Protein AF-0000000081411282 (afdb_homodimer)

Radius of gyration: 17.26 Å; Cα contacts (8 Å, |Δi|>4): 394; chains: 2; bounding box: 42×47×40 Å

Nearest PDB structures (foldseek):
  1x7v-assembly3_C  TM=9.556E-01  e=5.020E-12  Pseudomonas aeruginosa
  4zos-assembly1_C  TM=9.359E-01  e=2.521E-08  Yersinia enterocolitica subsp. enterocolitica 8081
  4dpo-assembly1_B  TM=9.043E-01  e=5.762E-08  Methanosarcina mazei Go1
  3mcs-assembly1_A  TM=9.249E-01  e=2.788E-06  Fusobacterium nucleatum subsp. nucleatum ATCC 25586
  1q8b-assembly1_A  TM=7.637E-01  e=8.759E-06  Bacillus subtilis

Foldseek 3Di:
DFAKWKKKKKWFWDVPQLVVVVVLLVVLQVVLCVFPFWPAWDKDADPVHSRIIMTITIGRGPVSVVVSCVDPSNVVCVVCVVPITDDMDMDIDDDDD/DFAKWKKKKKWFWDVPQLVVVVVLLVVLAVVLCVFPFWPAWDKDADPVHSRIIMTITIGRGPVSVVCSCVDPSNVVCVVCVVPITDDMDMDIDDDDD

Secondary structure (DSSP, 8-state):
----EEEEEEEEEPTT-HHHHHHHHHTTHHHHHTSTTEEEEEEEEESS-TTEEEEEEEES-HHHHHHHHHSHHHHHHHHHHTTTEEEEEEEEEEE--/----EEEEEEEEEPTT-HHHHHHHHHTTHHHHHTSTTEEEEEEEEESS-TTEEEEEEEES-HHHHHHHHHSHHHHHHHHHGGGTEEEEEEEEEEE--

InterPro domains:
  IPR007138 Antibiotic biosynthesis monooxygenase domain [PF03992] (5-79)
  IPR007138 Antibiotic biosynthesis monooxygenase domain [PS51725] (5-93)
  IPR011008 Dimeric alpha-beta barrel [SSF54909] (1-94)
  IPR050744 AI-2 Signaling Cycle Isomerase LsrG [PTHR33336] (3-87)

Organism: NCBI:txid198620

Structure (mmCIF, N/CA/C/O backbone):
data_AF-0000000081411282-model_v1
#
loop_
_entity.id
_entity.type
_entity.pdbx_description
1 polymer 'Antibiotic biosynthesis monooxygenase'
#
loop_
_atom_site.group_PDB
_atom_site.id
_atom_site.type_symbol
_atom_site.label_atom_id
_atom_site.label_alt_id
_atom_site.label_comp_id
_atom_site.label_asym_id
_atom_site.label_entity_id
_atom_site.label_seq_id
_atom_site.pdbx_PDB_ins_code
_atom_site.Cartn_x
_atom_site.Cartn_y
_atom_site.Cartn_z
_atom_site.occupancy
_atom_site.B_iso_or_equiv
_atom_site.auth_seq_id
_atom_site.auth_comp_id
_atom_site.auth_asym_id
_atom_site.auth_atom_id
_atom_site.pdbx_PDB_model_num
ATOM 1 N N . MET A 1 1 ? 8.562 16.156 -17.219 1 50.06 1 MET A N 1
ATOM 2 C CA . MET A 1 1 ? 7.297 16.25 -16.5 1 50.06 1 MET A CA 1
ATOM 3 C C . MET A 1 1 ? 7.133 15.086 -15.539 1 50.06 1 MET A C 1
ATOM 5 O O . MET A 1 1 ? 7.406 13.938 -15.898 1 50.06 1 MET A O 1
ATOM 9 N N . SER A 1 2 ? 7.188 15.359 -14.242 1 69.56 2 SER A N 1
ATOM 10 C CA . SER A 1 2 ? 7.258 14.25 -13.297 1 69.56 2 SER A CA 1
ATOM 11 C C . SER A 1 2 ? 6.023 13.359 -13.391 1 69.56 2 SER A C 1
ATOM 13 O O . SER A 1 2 ? 4.949 13.82 -13.781 1 69.56 2 SER A O 1
ATOM 15 N N . GLN A 1 3 ? 6.156 12.109 -13.805 1 87.38 3 GLN A N 1
ATOM 16 C CA . GLN A 1 3 ? 5.109 11.141 -14.102 1 87.38 3 GLN A CA 1
ATOM 17 C C . GLN A 1 3 ? 4.305 10.805 -12.844 1 87.38 3 GLN A C 1
ATOM 19 O O . GLN A 1 3 ? 4.824 10.867 -11.734 1 87.38 3 GLN A O 1
ATOM 24 N N . ALA A 1 4 ? 2.982 10.578 -13.117 1 96 4 ALA A N 1
ATOM 25 C CA . ALA A 1 4 ? 2.09 10.148 -12.047 1 96 4 ALA A CA 1
ATOM 26 C C . ALA A 1 4 ? 2.625 8.898 -11.352 1 96 4 ALA A C 1
ATOM 28 O O . ALA A 1 4 ? 3.34 8.102 -11.961 1 96 4 ALA A O 1
ATOM 29 N N . PHE A 1 5 ? 2.412 8.875 -10.125 1 97.38 5 PHE A N 1
ATOM 30 C CA . PHE A 1 5 ? 2.885 7.703 -9.398 1 97.38 5 PHE A CA 1
ATOM 31 C C . PHE A 1 5 ? 1.999 7.418 -8.188 1 97.38 5 PHE A C 1
ATOM 33 O O . PHE A 1 5 ? 1.189 8.258 -7.793 1 97.38 5 PHE A O 1
ATOM 40 N N . THR A 1 6 ? 2.145 6.25 -7.719 1 98.5 6 THR A N 1
ATOM 41 C CA . THR A 1 6 ? 1.503 5.801 -6.488 1 98.5 6 THR A CA 1
ATOM 42 C C . THR A 1 6 ? 2.465 5.902 -5.309 1 98.5 6 THR A C 1
ATOM 44 O O . THR A 1 6 ? 3.668 5.68 -5.461 1 98.5 6 THR A O 1
ATOM 47 N N . ALA A 1 7 ? 1.922 6.262 -4.199 1 98.75 7 ALA A N 1
ATOM 48 C CA . ALA A 1 7 ? 2.678 6.223 -2.949 1 98.75 7 ALA A CA 1
ATOM 49 C C . ALA A 1 7 ? 1.896 5.5 -1.857 1 98.75 7 ALA A C 1
ATOM 51 O O . ALA A 1 7 ? 0.662 5.508 -1.857 1 98.75 7 ALA A O 1
ATOM 52 N N . ILE A 1 8 ? 2.594 4.84 -0.994 1 98.88 8 ILE A N 1
ATOM 53 C CA . ILE A 1 8 ? 2.018 4.234 0.201 1 98.88 8 ILE A CA 1
ATOM 54 C C . ILE A 1 8 ? 2.682 4.82 1.446 1 98.88 8 ILE A C 1
ATOM 56 O O . ILE A 1 8 ? 3.887 4.656 1.649 1 98.88 8 ILE A O 1
ATOM 60 N N . ALA A 1 9 ? 1.904 5.465 2.27 1 98.81 9 ALA A N 1
ATOM 61 C CA . ALA A 1 9 ? 2.371 5.895 3.586 1 98.81 9 ALA A CA 1
ATOM 62 C C . ALA A 1 9 ? 1.962 4.895 4.664 1 98.81 9 ALA A C 1
ATOM 64 O O . ALA A 1 9 ? 0.795 4.504 4.746 1 98.81 9 ALA A O 1
ATOM 65 N N . THR A 1 10 ? 2.922 4.426 5.391 1 98.88 10 THR A N 1
ATOM 66 C CA . THR A 1 10 ? 2.697 3.578 6.559 1 98.88 10 THR A CA 1
ATOM 67 C C . THR A 1 10 ? 2.863 4.375 7.848 1 98.88 10 THR A C 1
ATOM 69 O O . THR A 1 10 ? 3.889 5.027 8.055 1 98.88 10 THR A O 1
ATOM 72 N N . LEU A 1 11 ? 1.829 4.355 8.633 1 98.81 11 LEU A N 1
ATOM 73 C CA . LEU A 1 11 ? 1.833 5.07 9.906 1 98.81 11 LEU A CA 1
ATOM 74 C C . LEU A 1 11 ? 1.52 4.129 11.062 1 98.81 11 LEU A C 1
ATOM 76 O O . LEU A 1 11 ? 0.491 3.447 11.047 1 98.81 11 LEU A O 1
ATOM 80 N N . ILE A 1 12 ? 2.404 4.066 12.031 1 98.88 12 ILE A N 1
ATOM 81 C CA . ILE A 1 12 ? 2.221 3.211 13.195 1 98.88 12 ILE A CA 1
ATOM 82 C C . ILE A 1 12 ? 1.98 4.07 14.43 1 98.88 12 ILE A C 1
ATOM 84 O O . ILE A 1 12 ? 2.812 4.91 14.781 1 98.88 12 ILE A O 1
ATOM 88 N N . ALA A 1 13 ? 0.872 3.877 15.047 1 98.81 13 ALA A N 1
ATOM 89 C CA . ALA A 1 13 ? 0.518 4.609 16.25 1 98.81 13 ALA A CA 1
ATOM 90 C C . ALA A 1 13 ? 1.371 4.16 17.438 1 98.81 13 ALA A C 1
ATOM 92 O O . ALA A 1 13 ? 1.769 2.994 17.516 1 98.81 13 ALA A O 1
ATOM 93 N N . ARG A 1 14 ? 1.638 5.055 18.344 1 98.31 14 ARG A N 1
ATOM 94 C CA . ARG A 1 14 ? 2.137 4.672 19.672 1 98.31 14 ARG A CA 1
ATOM 95 C C . ARG A 1 14 ? 1.113 3.822 20.406 1 98.31 14 ARG A C 1
ATOM 97 O O . ARG A 1 14 ? -0.094 3.982 20.219 1 98.31 14 ARG A O 1
ATOM 104 N N . PRO A 1 15 ? 1.646 2.912 21.266 1 97.31 15 PRO A N 1
ATOM 105 C CA . PRO A 1 15 ? 0.688 2.135 22.047 1 97.31 15 PRO A CA 1
ATOM 106 C C . PRO A 1 15 ? -0.33 3.01 22.766 1 97.31 15 PRO A C 1
ATOM 108 O O . PRO A 1 15 ? 0.044 3.996 23.422 1 97.31 15 PRO A O 1
ATOM 111 N N . GLY A 1 16 ? -1.591 2.709 22.547 1 97.31 16 GLY A N 1
ATOM 112 C CA . GLY A 1 16 ? -2.658 3.434 23.219 1 97.31 16 GLY A CA 1
ATOM 113 C C . GLY A 1 16 ? -3.115 4.664 22.453 1 97.31 16 GLY A C 1
ATOM 114 O O . GLY A 1 16 ? -4.07 5.332 22.859 1 97.31 16 GLY A O 1
ATOM 115 N N . GLN A 1 17 ? -2.49 4.934 21.328 1 98 17 GLN A N 1
ATOM 116 C CA . GLN A 1 17 ? -2.787 6.176 20.625 1 98 17 GLN A CA 1
ATOM 117 C C . GLN A 1 17 ? -3.451 5.902 19.281 1 98 17 GLN A C 1
ATOM 119 O O . GLN A 1 17 ? -3.482 6.777 18.406 1 98 17 GLN A O 1
ATOM 124 N N . GLN A 1 18 ? -3.957 4.75 19.109 1 97.69 18 GLN A N 1
ATOM 125 C CA . GLN A 1 18 ? -4.551 4.332 17.844 1 97.69 18 GLN A CA 1
ATOM 126 C C . GLN A 1 18 ? -5.711 5.246 17.469 1 97.69 18 GLN A C 1
ATOM 128 O O . GLN A 1 18 ? -5.809 5.684 16.312 1 97.69 18 GLN A O 1
ATOM 133 N N . ASP A 1 19 ? -6.625 5.543 18.391 1 98.12 19 ASP A N 1
ATOM 134 C CA . ASP A 1 19 ? -7.801 6.359 18.109 1 98.12 19 ASP A CA 1
ATOM 135 C C . ASP A 1 19 ? -7.406 7.793 17.75 1 98.12 19 ASP A C 1
ATOM 137 O O . ASP A 1 19 ? -7.961 8.391 16.828 1 98.12 19 ASP A O 1
ATOM 141 N N . ALA A 1 20 ? -6.504 8.32 18.5 1 97.94 20 ALA A N 1
ATOM 142 C CA . ALA A 1 20 ? -6.027 9.68 18.25 1 97.94 20 ALA A CA 1
ATOM 143 C C . ALA A 1 20 ? -5.387 9.781 16.859 1 97.94 20 ALA A C 1
ATOM 145 O O . ALA A 1 20 ? -5.645 10.742 16.125 1 97.94 20 ALA A O 1
ATOM 146 N N . LEU A 1 21 ? -4.586 8.797 16.516 1 98.56 21 LEU A N 1
ATOM 147 C CA . LEU A 1 21 ? -3.957 8.805 15.203 1 98.56 21 LEU A CA 1
ATOM 148 C C . LEU A 1 21 ? -5 8.68 14.102 1 98.56 21 LEU A C 1
ATOM 150 O O . LEU A 1 21 ? -4.969 9.43 13.125 1 98.56 21 LEU A O 1
ATOM 154 N N . GLU A 1 22 ? -5.934 7.738 14.266 1 98.56 22 GLU A N 1
ATOM 155 C CA . GLU A 1 22 ? -6.98 7.586 13.258 1 98.56 22 GLU A CA 1
ATOM 156 C C . GLU A 1 22 ? -7.734 8.898 13.047 1 98.56 22 GLU A C 1
ATOM 158 O O . GLU A 1 22 ? -7.973 9.297 11.906 1 98.56 22 GLU A O 1
ATOM 163 N N . HIS A 1 23 ? -8.094 9.539 14.141 1 98.38 23 HIS A N 1
ATOM 164 C CA . HIS A 1 23 ? -8.82 10.797 14.062 1 98.38 23 HIS A CA 1
ATOM 165 C C . HIS A 1 23 ? -8.016 11.852 13.305 1 98.38 23 HIS A C 1
ATOM 167 O O . HIS A 1 23 ? -8.547 12.531 12.422 1 98.38 23 HIS A O 1
ATOM 173 N N . ALA A 1 24 ? -6.77 11.914 13.633 1 98.44 24 ALA A N 1
ATOM 174 C CA . ALA A 1 24 ? -5.895 12.883 12.977 1 98.44 24 ALA A CA 1
ATOM 175 C C . ALA A 1 24 ? -5.77 12.586 11.484 1 98.44 24 ALA A C 1
ATOM 177 O O . ALA A 1 24 ? -5.789 13.5 10.656 1 98.44 24 ALA A O 1
ATOM 178 N N . LEU A 1 25 ? -5.66 11.336 11.133 1 98.62 25 LEU A N 1
ATOM 179 C CA . LEU A 1 25 ? -5.508 10.945 9.734 1 98.62 25 LEU A CA 1
ATOM 180 C C . LEU A 1 25 ? -6.793 11.211 8.953 1 98.62 25 LEU A C 1
ATOM 182 O O . LEU A 1 25 ? -6.75 11.664 7.809 1 98.62 25 LEU A O 1
ATOM 186 N N . ARG A 1 26 ? -7.941 10.922 9.547 1 98.75 26 ARG A N 1
ATOM 187 C CA . ARG A 1 26 ? -9.227 11.172 8.898 1 98.75 26 ARG A CA 1
ATOM 188 C C . ARG A 1 26 ? -9.391 12.656 8.57 1 98.75 26 ARG A C 1
ATOM 190 O O . ARG A 1 26 ? -9.984 13.008 7.547 1 98.75 26 ARG A O 1
ATOM 197 N N . ALA A 1 27 ? -8.836 13.484 9.391 1 98.56 27 ALA A N 1
ATOM 198 C CA . ALA A 1 27 ? -8.938 14.93 9.195 1 98.56 27 ALA A CA 1
ATOM 199 C C . ALA A 1 27 ? -8.141 15.383 7.977 1 98.56 27 ALA A C 1
ATOM 201 O O . ALA A 1 27 ? -8.344 16.484 7.473 1 98.56 27 ALA A O 1
ATOM 202 N N . LEU A 1 28 ? -7.258 14.57 7.461 1 98.75 28 LEU A N 1
ATOM 203 C CA . LEU A 1 2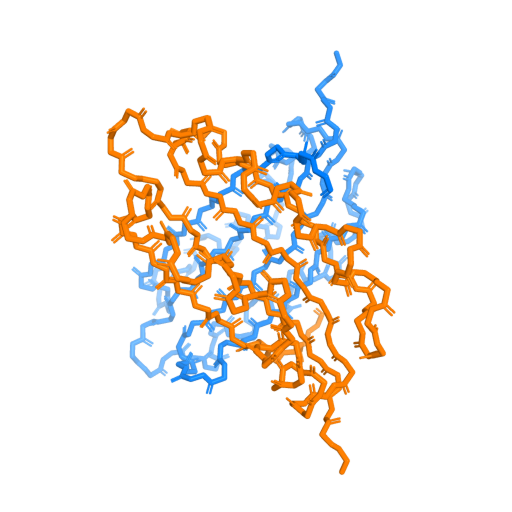8 ? -6.41 14.922 6.324 1 98.75 28 LEU A CA 1
ATOM 204 C C . LEU A 1 28 ? -7.098 14.586 5.008 1 98.75 28 LEU A C 1
ATOM 206 O O . LEU A 1 28 ? -6.68 15.055 3.945 1 98.75 28 LEU A O 1
ATOM 210 N N . ILE A 1 29 ? -8.141 13.773 5.031 1 98.81 29 ILE A N 1
ATOM 211 C CA . ILE A 1 29 ? -8.688 13.148 3.832 1 98.81 29 ILE A CA 1
ATOM 212 C C . ILE A 1 29 ? -9.258 14.227 2.908 1 98.81 29 ILE A C 1
ATOM 214 O O . ILE A 1 29 ? -8.758 14.43 1.801 1 98.81 29 ILE A O 1
ATOM 218 N N . GLU A 1 30 ? -10.195 14.977 3.359 1 98.62 30 GLU A N 1
ATOM 219 C CA . GLU A 1 30 ? -10.914 15.914 2.502 1 98.62 30 GLU A CA 1
ATOM 220 C C . GLU A 1 30 ? -9.992 17.016 1.981 1 98.62 30 GLU A C 1
ATOM 222 O O . GLU A 1 30 ? -9.945 17.266 0.777 1 98.62 30 GLU A O 1
ATOM 227 N N . PRO A 1 31 ? -9.203 17.656 2.834 1 98.81 31 PRO A N 1
ATOM 228 C CA . PRO A 1 31 ? -8.344 18.703 2.279 1 98.81 31 PRO A CA 1
ATOM 229 C C . PRO A 1 31 ? -7.297 18.156 1.312 1 98.81 31 PRO A C 1
ATOM 231 O O . PRO A 1 31 ? -6.922 18.828 0.353 1 98.81 31 PRO A O 1
ATOM 234 N N . THR A 1 32 ? -6.734 16.938 1.504 1 98.88 32 THR A N 1
ATOM 235 C CA . THR A 1 32 ? -5.73 16.359 0.616 1 98.88 32 THR A CA 1
ATOM 236 C C . THR A 1 32 ? -6.352 15.992 -0.728 1 98.88 32 THR A C 1
ATOM 238 O O . THR A 1 32 ? -5.77 16.266 -1.781 1 98.88 32 THR A O 1
ATOM 241 N N . ARG A 1 33 ? -7.574 15.383 -0.704 1 98.62 33 ARG A N 1
ATOM 242 C CA . ARG A 1 33 ? -8.234 15 -1.945 1 98.62 33 ARG A CA 1
ATOM 243 C C . ARG A 1 33 ? -8.594 16.219 -2.777 1 98.62 33 ARG A C 1
ATOM 245 O O . ARG A 1 33 ? -8.789 16.125 -3.99 1 98.62 33 ARG A O 1
ATOM 252 N N . ALA A 1 34 ? -8.633 17.422 -2.117 1 98.56 34 ALA A N 1
ATOM 253 C CA . ALA A 1 34 ? -8.945 18.672 -2.807 1 98.56 34 ALA A CA 1
ATOM 254 C C . ALA A 1 34 ? -7.699 19.281 -3.436 1 98.56 34 ALA A C 1
ATOM 256 O O . ALA A 1 34 ? -7.793 20.234 -4.219 1 98.56 34 ALA A O 1
ATOM 257 N N . GLU A 1 35 ? -6.535 18.766 -3.145 1 98.56 35 GLU A N 1
ATOM 258 C CA . GLU A 1 35 ? -5.281 19.312 -3.656 1 98.56 35 GLU A CA 1
ATOM 259 C C . GLU A 1 35 ? -5.121 19.016 -5.145 1 98.56 35 GLU A C 1
ATOM 261 O O . GLU A 1 35 ? -5.453 17.922 -5.609 1 98.56 35 GLU A O 1
ATOM 266 N N . ALA A 1 36 ? -4.539 19.953 -5.777 1 97.31 36 ALA A N 1
ATOM 267 C CA . ALA A 1 36 ? -4.207 19.734 -7.184 1 97.31 36 ALA A CA 1
ATOM 268 C C . ALA A 1 36 ? -3.201 18.594 -7.344 1 97.31 36 ALA A C 1
ATOM 270 O O . ALA A 1 36 ? -2.207 18.531 -6.617 1 97.31 36 ALA A O 1
ATOM 271 N N . GLY A 1 37 ? -3.498 17.641 -8.18 1 97.81 37 GLY A N 1
ATOM 272 C CA . GLY A 1 37 ? -2.576 16.562 -8.5 1 97.81 37 GLY A CA 1
ATOM 273 C C . GLY A 1 37 ? -2.811 15.32 -7.676 1 97.81 37 GLY A C 1
ATOM 274 O O . GLY A 1 37 ? -2.152 14.297 -7.883 1 97.81 37 GLY A O 1
ATOM 275 N N . CYS A 1 38 ? -3.727 15.43 -6.707 1 98.38 38 CYS A N 1
ATOM 276 C CA . CYS A 1 38 ? -4.105 14.242 -5.945 1 98.38 38 CYS A CA 1
ATOM 277 C C . CYS A 1 38 ? -5.312 13.555 -6.57 1 98.38 38 CYS A C 1
ATOM 279 O O . CYS A 1 38 ? -6.395 14.141 -6.641 1 98.38 38 CYS A O 1
ATOM 281 N N . SER A 1 39 ? -5.16 12.328 -7.004 1 98.06 39 SER A N 1
ATOM 282 C CA . SER A 1 39 ? -6.293 11.617 -7.59 1 98.06 39 SER A CA 1
ATOM 283 C C . SER A 1 39 ? -6.781 10.5 -6.672 1 98.06 39 SER A C 1
ATOM 285 O O . SER A 1 39 ? -7.863 9.945 -6.883 1 98.06 39 SER A O 1
ATOM 287 N N . GLN A 1 40 ? -5.98 10.195 -5.719 1 98.38 40 GLN A N 1
ATOM 288 C CA . GLN A 1 40 ? -6.355 9.188 -4.734 1 98.38 40 GLN A CA 1
ATOM 289 C C . GLN A 1 40 ? -5.672 9.453 -3.395 1 98.38 40 GLN A C 1
ATOM 291 O O . GLN A 1 40 ? -4.488 9.797 -3.352 1 98.38 40 GLN A O 1
ATOM 296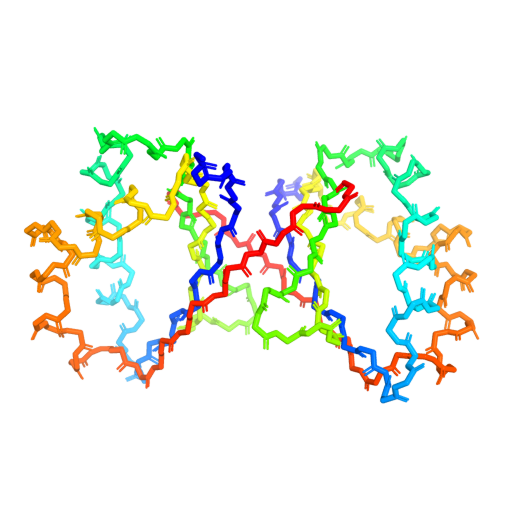 N N . TYR A 1 41 ? -6.312 9.312 -2.352 1 98.81 41 TYR A N 1
ATOM 297 C CA . TYR A 1 41 ? -5.855 9.43 -0.971 1 98.81 41 TYR A CA 1
ATOM 298 C C . TYR A 1 41 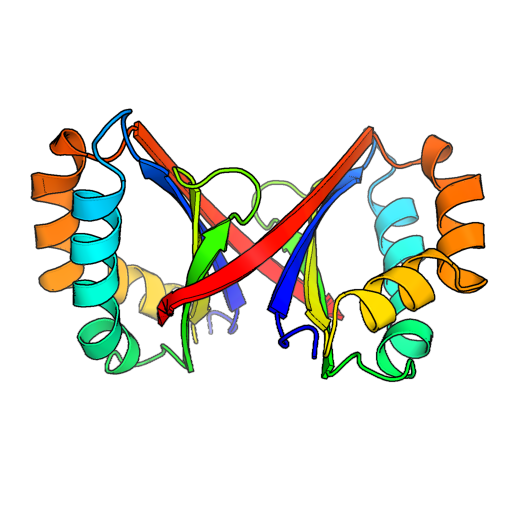? -6.762 8.641 -0.032 1 98.81 41 TYR A C 1
ATOM 300 O O . TYR A 1 41 ? -7.676 9.203 0.579 1 98.81 41 TYR A O 1
ATOM 308 N N . ASP A 1 42 ? -6.461 7.336 0.115 1 98.81 42 ASP A N 1
ATOM 309 C CA . ASP A 1 42 ? -7.371 6.426 0.807 1 98.81 42 ASP A CA 1
ATOM 310 C C . ASP A 1 42 ? -6.75 5.91 2.102 1 98.81 42 ASP A C 1
ATOM 312 O O . ASP A 1 42 ? -5.652 5.344 2.09 1 98.81 42 ASP A O 1
ATOM 316 N N . LEU A 1 43 ? -7.426 6.109 3.156 1 98.88 43 LEU A N 1
ATOM 317 C CA . LEU A 1 43 ? -6.973 5.691 4.477 1 98.88 43 LEU A CA 1
ATOM 318 C C . LEU A 1 43 ? -7.461 4.281 4.797 1 98.88 43 LEU A C 1
ATOM 320 O O . LEU A 1 43 ? -8.633 3.961 4.586 1 98.88 43 LEU A O 1
ATOM 324 N N . HIS A 1 44 ? -6.543 3.465 5.273 1 98.81 44 HIS A N 1
ATOM 325 C CA . HIS A 1 44 ? -6.836 2.096 5.68 1 98.81 44 HIS A CA 1
ATOM 326 C C . HIS A 1 44 ? -6.223 1.781 7.039 1 98.81 44 HIS A C 1
ATOM 328 O O . HIS A 1 44 ? -5.324 2.49 7.496 1 98.81 44 HIS A O 1
ATOM 334 N N . GLN A 1 45 ? -6.785 0.771 7.652 1 98.56 45 GLN A N 1
ATOM 335 C CA . GLN A 1 45 ? -6.188 0.188 8.844 1 98.56 45 GLN A CA 1
ATOM 336 C C . GLN A 1 45 ? -5.891 -1.296 8.648 1 98.56 45 GLN A C 1
ATOM 338 O O . GLN A 1 45 ? -6.684 -2.014 8.031 1 98.56 45 GLN A O 1
ATOM 343 N N . ASP A 1 46 ? -4.715 -1.758 9.195 1 98.38 46 ASP A N 1
ATOM 344 C CA . ASP A 1 46 ? -4.32 -3.162 9.156 1 98.38 46 ASP A CA 1
ATOM 345 C C . ASP A 1 46 ? -5.262 -4.023 9.992 1 98.38 46 ASP A C 1
ATOM 347 O O . ASP A 1 46 ? -5.441 -3.775 11.188 1 98.38 46 ASP A O 1
ATOM 351 N N . LEU A 1 47 ? -5.824 -5.043 9.391 1 96.88 47 LEU A N 1
ATOM 352 C CA . LEU A 1 47 ? -6.77 -5.902 10.094 1 96.88 47 LEU A CA 1
ATOM 353 C C . LEU A 1 47 ? -6.066 -6.695 11.188 1 96.88 47 LEU A C 1
ATOM 355 O O . LEU A 1 47 ? -6.672 -7.012 12.219 1 96.88 47 LEU A O 1
ATOM 359 N N . ALA A 1 48 ? -4.801 -6.945 11.016 1 96.94 48 ALA A N 1
ATOM 360 C CA . ALA A 1 48 ? -4.066 -7.793 11.953 1 96.94 48 ALA A CA 1
ATOM 361 C C . ALA A 1 48 ? -3.346 -6.953 13 1 96.94 48 ALA A C 1
ATOM 363 O O . ALA A 1 48 ? -2.883 -7.48 14.016 1 96.94 48 ALA A O 1
ATOM 364 N N . ASN A 1 49 ? -3.158 -5.664 12.797 1 98.12 49 ASN A N 1
ATOM 365 C CA . ASN A 1 49 ? -2.471 -4.75 13.703 1 98.12 49 ASN A CA 1
ATOM 366 C C . ASN A 1 49 ? -3.18 -3.398 13.773 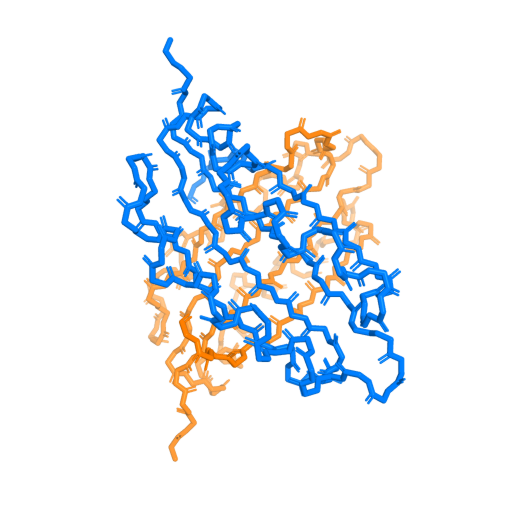1 98.12 49 ASN A C 1
ATOM 368 O O . ASN A 1 49 ? -2.889 -2.496 12.992 1 98.12 49 ASN A O 1
ATOM 372 N N . PRO A 1 50 ? -3.998 -3.201 14.727 1 97.31 50 PRO A N 1
ATOM 373 C CA . PRO A 1 50 ? -4.82 -1.991 14.789 1 97.31 50 PRO A CA 1
ATOM 374 C C . PRO A 1 50 ? -3.992 -0.721 14.969 1 97.31 50 PRO A C 1
ATOM 376 O O . PRO A 1 50 ? -4.516 0.387 14.828 1 97.31 50 PRO A O 1
ATOM 379 N N . LEU A 1 51 ? -2.688 -0.862 15.273 1 98.56 51 LEU A N 1
ATOM 380 C CA . LEU A 1 51 ? -1.834 0.312 15.414 1 98.56 51 LEU A CA 1
ATOM 381 C C . LEU A 1 51 ? -1.354 0.802 14.055 1 98.56 51 LEU A C 1
ATOM 383 O O . LEU A 1 51 ? -0.832 1.913 13.938 1 98.56 51 LEU A O 1
ATOM 387 N N . ALA A 1 52 ? -1.47 -0.017 13.016 1 98.81 52 ALA A N 1
ATOM 388 C CA . ALA A 1 52 ? -0.875 0.275 11.719 1 98.81 52 ALA A CA 1
ATOM 389 C C . ALA A 1 52 ? -1.921 0.808 10.742 1 98.81 52 ALA A C 1
ATOM 391 O O . ALA A 1 52 ? -2.961 0.18 10.531 1 98.81 52 ALA A O 1
ATOM 392 N N . PHE A 1 53 ? -1.642 1.992 10.164 1 98.88 53 PHE A N 1
ATOM 393 C CA . PHE A 1 53 ? -2.465 2.643 9.148 1 98.88 53 PHE A CA 1
ATOM 394 C C . PHE A 1 53 ? -1.693 2.803 7.844 1 98.88 53 PHE A C 1
ATOM 396 O O . PHE A 1 53 ? -0.466 2.916 7.852 1 98.88 53 PHE A O 1
ATOM 403 N N . TYR A 1 54 ? -2.424 2.779 6.797 1 98.94 54 TYR A N 1
ATOM 404 C CA . TYR A 1 54 ? -1.883 2.928 5.449 1 98.94 54 TYR A CA 1
ATOM 405 C C . TYR A 1 54 ? -2.666 3.969 4.66 1 98.94 54 TYR A C 1
ATOM 407 O O . TYR A 1 54 ? -3.9 3.955 4.656 1 98.94 54 TYR A O 1
ATOM 415 N N . MET A 1 55 ? -1.973 4.871 4.082 1 98.94 55 MET A N 1
ATOM 416 C CA . MET A 1 55 ? -2.533 5.789 3.092 1 98.94 55 MET A CA 1
ATOM 417 C C . MET A 1 55 ? -2.088 5.41 1.684 1 98.94 55 MET A C 1
ATOM 419 O O . MET A 1 55 ? -0.895 5.426 1.381 1 98.94 55 MET A O 1
ATOM 423 N N . ILE A 1 56 ? -3.008 5.008 0.873 1 98.88 56 ILE A N 1
ATOM 424 C CA . ILE A 1 56 ? -2.709 4.77 -0.535 1 98.88 56 ILE A CA 1
ATOM 425 C C . ILE A 1 56 ? -3.006 6.027 -1.346 1 98.88 56 ILE A C 1
ATOM 427 O O . ILE A 1 56 ? -4.129 6.531 -1.332 1 98.88 56 ILE A O 1
ATOM 431 N N . GLU A 1 57 ? -1.999 6.441 -2.045 1 98.81 57 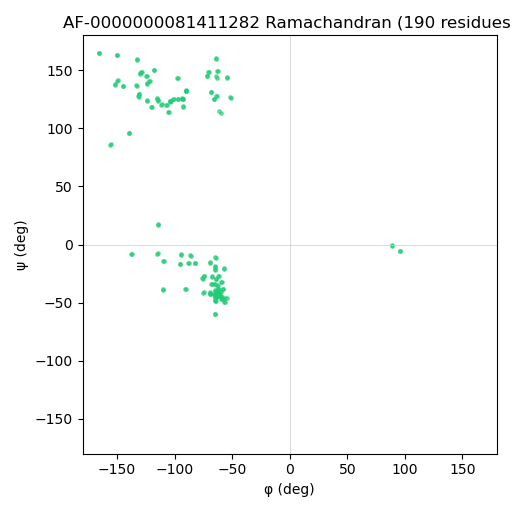GLU A N 1
ATOM 432 C CA . GLU A 1 57 ? -2.033 7.758 -2.668 1 98.81 57 GLU A CA 1
ATOM 433 C C . GLU A 1 57 ? -1.687 7.676 -4.152 1 98.81 57 GLU A C 1
ATOM 435 O O . GLU A 1 57 ? -0.923 6.805 -4.57 1 98.81 57 GLU A O 1
ATOM 440 N N . HIS A 1 58 ? -2.268 8.547 -4.895 1 98.38 58 HIS A N 1
ATOM 441 C CA . HIS A 1 58 ? -1.871 8.758 -6.285 1 98.38 58 HIS A CA 1
ATOM 442 C C . HIS A 1 58 ? -1.661 10.234 -6.582 1 98.38 58 HIS A C 1
ATOM 444 O O . HIS A 1 58 ? -2.553 11.055 -6.348 1 98.38 58 HIS A O 1
ATOM 450 N N . TRP A 1 59 ? -0.504 10.547 -7.117 1 98.19 59 TRP A N 1
ATOM 451 C CA . TRP A 1 59 ? -0.079 11.922 -7.355 1 98.19 59 TRP A CA 1
ATOM 452 C C . TRP A 1 59 ? 0.287 12.133 -8.82 1 98.19 59 TRP A C 1
ATOM 454 O O . TRP A 1 59 ? 0.903 11.266 -9.445 1 98.19 59 TRP A O 1
ATOM 464 N N . ALA A 1 60 ? -0.002 13.273 -9.242 1 97.69 60 ALA A N 1
ATOM 465 C CA . ALA A 1 60 ? 0.251 13.602 -10.641 1 97.69 60 ALA A CA 1
ATOM 466 C C . ALA A 1 60 ? 1.741 13.812 -10.898 1 97.69 60 ALA A C 1
ATOM 468 O O . ALA A 1 60 ? 2.209 13.68 -12.031 1 97.69 60 ALA A O 1
ATOM 469 N N . SER A 1 61 ? 2.436 14.227 -9.844 1 96.69 61 SER A N 1
ATOM 470 C CA . SER A 1 61 ? 3.854 14.539 -9.984 1 96.69 61 SER A CA 1
ATOM 471 C C . SER A 1 61 ? 4.531 14.648 -8.617 1 96.69 61 SER A C 1
ATOM 473 O O . SER A 1 61 ? 3.859 14.672 -7.586 1 96.69 61 SER A O 1
ATOM 475 N N . ASP A 1 62 ? 5.848 14.602 -8.727 1 95.56 62 ASP A N 1
ATOM 476 C CA . ASP A 1 62 ? 6.621 14.852 -7.512 1 95.56 62 ASP A CA 1
ATOM 477 C C . ASP A 1 62 ? 6.297 16.219 -6.926 1 95.56 62 ASP A C 1
ATOM 479 O O . ASP A 1 62 ? 6.238 16.375 -5.707 1 95.56 62 ASP A O 1
ATOM 483 N N . GLU A 1 63 ? 6.102 17.219 -7.758 1 96.94 63 GLU A N 1
ATOM 484 C CA . GLU A 1 63 ? 5.777 18.562 -7.309 1 96.94 63 GLU A CA 1
ATOM 485 C C . GLU A 1 63 ? 4.457 18.594 -6.543 1 96.94 63 GLU A C 1
ATOM 487 O O . GLU A 1 63 ? 4.312 19.328 -5.566 1 96.94 63 GLU A O 1
ATOM 492 N N . ALA A 1 64 ? 3.533 17.797 -7.027 1 97.94 64 ALA A N 1
ATOM 493 C CA . ALA A 1 64 ? 2.246 17.719 -6.34 1 97.94 64 ALA A CA 1
ATOM 494 C C . ALA A 1 64 ? 2.412 17.172 -4.926 1 97.94 64 ALA A C 1
ATOM 496 O O . ALA A 1 64 ? 1.824 17.688 -3.977 1 97.94 64 ALA A O 1
ATOM 497 N N . LEU A 1 65 ? 3.205 16.109 -4.797 1 97.88 65 LEU A N 1
ATOM 498 C CA . LEU A 1 65 ? 3.453 15.547 -3.479 1 97.88 65 LEU A CA 1
ATOM 499 C C . LEU A 1 65 ? 4.203 16.531 -2.59 1 97.88 65 LEU A C 1
ATOM 501 O O . LEU A 1 65 ? 3.926 16.625 -1.393 1 97.88 65 LEU A O 1
ATOM 505 N N . GLN A 1 66 ? 5.145 17.234 -3.152 1 97.44 66 GLN A N 1
ATOM 506 C CA . GLN A 1 66 ? 5.871 18.234 -2.391 1 97.44 66 GLN A CA 1
ATOM 507 C C . GLN A 1 66 ? 4.93 19.328 -1.883 1 97.44 66 GLN A C 1
ATOM 509 O O . GLN A 1 66 ? 5.043 19.766 -0.737 1 97.44 66 GLN A O 1
ATOM 514 N N . ALA A 1 67 ? 4.031 19.781 -2.736 1 98.31 67 ALA A N 1
ATOM 515 C CA . ALA A 1 67 ? 3.027 20.766 -2.328 1 98.31 67 ALA A CA 1
ATOM 516 C C . ALA A 1 67 ? 2.15 20.219 -1.206 1 98.31 67 ALA A C 1
ATOM 518 O O . ALA A 1 67 ? 1.823 20.938 -0.26 1 98.31 67 ALA A O 1
ATOM 519 N N . HIS A 1 68 ? 1.792 18.969 -1.33 1 98.62 68 HIS A N 1
ATOM 520 C CA . HIS A 1 68 ? 1.046 18.281 -0.285 1 98.62 68 HIS A CA 1
ATOM 521 C C . HIS A 1 68 ? 1.791 18.328 1.045 1 98.62 68 HIS A C 1
ATOM 523 O O . HIS A 1 68 ? 1.217 18.703 2.07 1 98.62 68 HIS A O 1
ATOM 529 N N . ASP A 1 69 ? 3.059 17.984 1.026 1 98.06 69 ASP A N 1
ATOM 530 C CA . ASP A 1 69 ? 3.883 17.953 2.232 1 98.06 69 ASP A CA 1
ATOM 531 C C . ASP A 1 69 ? 3.98 19.328 2.877 1 98.06 69 ASP A C 1
ATOM 533 O O . ASP A 1 69 ? 4.105 19.438 4.098 1 98.06 69 ASP A O 1
ATOM 537 N N . ALA A 1 70 ? 3.836 20.344 2.029 1 98.25 70 ALA A N 1
ATOM 538 C CA . ALA A 1 70 ? 4.02 21.719 2.5 1 98.25 70 ALA A CA 1
ATOM 539 C C . ALA A 1 70 ? 2.684 22.344 2.895 1 98.25 70 ALA A C 1
ATOM 541 O O . ALA A 1 70 ? 2.648 23.438 3.457 1 98.25 70 ALA A O 1
ATOM 542 N N . SER A 1 71 ? 1.595 21.719 2.631 1 98.62 71 SER A N 1
ATOM 543 C CA . SER A 1 71 ? 0.275 22.281 2.896 1 98.62 71 SER A CA 1
ATOM 544 C C . SER A 1 71 ? 0.053 22.484 4.391 1 98.62 71 SER A C 1
ATOM 546 O O . SER A 1 71 ? 0.701 21.844 5.215 1 98.62 71 SER A O 1
ATOM 548 N N . ALA A 1 72 ? -0.85 23.312 4.766 1 98.5 72 ALA A N 1
ATOM 549 C CA . ALA A 1 72 ? -1.125 23.672 6.156 1 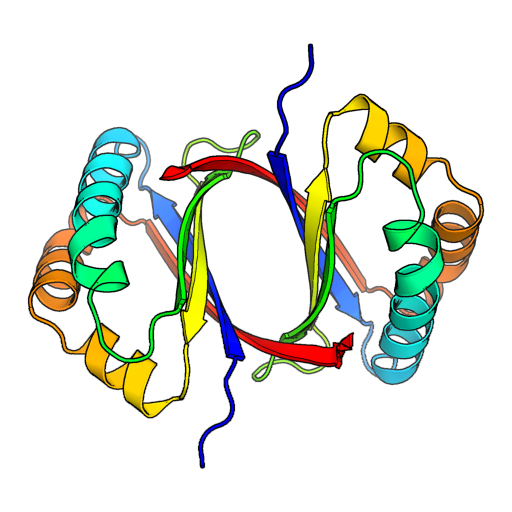98.5 72 ALA A CA 1
ATOM 550 C C . ALA A 1 72 ? -1.632 22.453 6.934 1 98.5 72 ALA A C 1
ATOM 552 O O . ALA A 1 72 ? -1.226 22.234 8.078 1 98.5 72 ALA A O 1
ATOM 553 N N . HIS A 1 73 ? -2.506 21.688 6.34 1 98.5 73 HIS A N 1
ATOM 554 C CA . HIS A 1 73 ? -3.09 20.562 7.066 1 98.5 73 HIS A CA 1
ATOM 555 C C . HIS A 1 73 ? -2.051 19.484 7.344 1 98.5 73 HIS A C 1
ATOM 557 O O . HIS A 1 73 ? -2.072 18.844 8.398 1 98.5 73 HIS A O 1
ATOM 563 N N . ILE A 1 74 ? -1.095 19.281 6.438 1 98.62 74 ILE A N 1
ATOM 564 C CA . ILE A 1 74 ? -0.043 18.281 6.652 1 98.62 74 ILE A CA 1
ATOM 565 C C . ILE A 1 74 ? 0.968 18.828 7.664 1 98.62 74 ILE A C 1
ATOM 567 O O . ILE A 1 74 ? 1.398 18.094 8.562 1 98.62 74 ILE A O 1
ATOM 571 N N . GLN A 1 75 ? 1.317 20.109 7.547 1 98.38 75 GLN A N 1
ATOM 572 C CA . GLN A 1 75 ? 2.238 20.719 8.5 1 98.38 75 GLN A CA 1
ATOM 573 C C . GLN A 1 75 ? 1.657 20.703 9.914 1 98.38 75 GLN A C 1
ATOM 575 O O . GLN A 1 75 ? 2.373 20.438 10.883 1 98.38 75 GLN A O 1
ATOM 580 N N . ASN A 1 76 ? 0.434 20.953 10.07 1 97.88 76 ASN A N 1
ATOM 581 C CA . ASN A 1 76 ? -0.233 20.891 11.367 1 97.88 76 ASN A CA 1
ATOM 582 C C . ASN A 1 76 ? -0.212 19.469 11.945 1 97.88 76 ASN A C 1
ATOM 584 O O . ASN A 1 76 ? 0.02 19.297 13.141 1 97.88 76 ASN A O 1
ATOM 588 N N . PHE A 1 77 ? -0.502 18.453 11.078 1 98.38 77 PHE A N 1
ATOM 589 C CA . PHE A 1 77 ? -0.426 17.062 11.508 1 98.38 77 PHE A CA 1
ATOM 590 C C . PHE A 1 77 ? 0.976 16.734 12 1 98.38 77 PHE A C 1
ATOM 592 O O . PHE A 1 77 ? 1.139 16.172 13.086 1 98.38 77 PHE A O 1
ATOM 599 N N . ARG A 1 78 ? 1.968 17.141 11.242 1 97.62 78 ARG A N 1
ATOM 600 C CA . ARG A 1 78 ? 3.355 16.828 11.562 1 97.62 78 ARG A CA 1
ATOM 601 C C . ARG A 1 78 ? 3.768 17.453 12.883 1 97.62 78 ARG A C 1
ATOM 603 O O . ARG A 1 78 ? 4.508 16.859 13.664 1 97.62 78 ARG A O 1
ATOM 610 N N . ALA A 1 79 ? 3.273 18.625 13.188 1 97.12 79 ALA A N 1
ATOM 611 C CA . ALA A 1 79 ? 3.617 19.359 14.406 1 97.12 79 ALA A CA 1
ATOM 612 C C . ALA A 1 79 ? 3.131 18.609 15.648 1 97.12 79 ALA A C 1
ATOM 614 O O . ALA A 1 79 ? 3.734 18.719 16.719 1 97.12 79 ALA A O 1
ATOM 615 N N . ARG A 1 80 ? 2.148 17.719 15.477 1 95.81 80 ARG A N 1
ATOM 616 C CA . ARG A 1 80 ? 1.531 17.062 16.625 1 95.81 80 ARG A CA 1
ATOM 617 C C . ARG A 1 80 ? 1.803 15.555 16.594 1 95.81 80 ARG A C 1
ATOM 619 O O . ARG A 1 80 ? 1.501 14.852 17.562 1 95.81 80 ARG A O 1
ATOM 626 N N . ALA A 1 81 ? 2.354 15.102 15.555 1 95.5 81 ALA A N 1
ATOM 627 C CA . ALA A 1 81 ? 2.432 13.672 15.281 1 95.5 81 ALA A CA 1
ATOM 628 C C . ALA A 1 81 ? 3.275 12.953 16.328 1 95.5 81 ALA A C 1
ATOM 630 O O . ALA A 1 81 ? 3.051 11.773 16.609 1 95.5 81 ALA A O 1
ATOM 631 N N . GLY A 1 82 ? 4.234 13.641 16.891 1 94.12 82 GLY A N 1
ATOM 632 C CA . GLY A 1 82 ? 5.098 13.039 17.906 1 94.12 82 GLY A CA 1
ATOM 633 C C . GLY A 1 82 ? 4.336 12.484 19.094 1 94.12 82 GLY A C 1
ATOM 634 O O . GLY A 1 82 ? 4.812 11.578 19.766 1 94.12 82 GLY A O 1
ATOM 635 N N . GLU A 1 83 ? 3.156 12.914 19.312 1 93.25 83 GLU A N 1
ATOM 636 C CA . GLU A 1 83 ? 2.318 12.5 20.422 1 93.25 83 GLU A CA 1
ATOM 637 C C . GLU A 1 83 ? 1.736 11.109 20.203 1 93.25 83 GLU A C 1
ATOM 639 O O . GLU A 1 83 ? 1.56 10.344 21.141 1 93.25 83 GLU A O 1
ATOM 644 N N . PHE A 1 84 ? 1.523 10.734 18.938 1 95.56 84 PHE A N 1
ATOM 645 C CA . PHE A 1 84 ? 0.723 9.531 18.75 1 95.56 84 PHE A CA 1
ATOM 646 C C . PHE A 1 84 ? 1.318 8.641 17.672 1 95.56 84 PHE A C 1
ATOM 648 O O . PHE A 1 84 ? 0.912 7.492 17.5 1 95.56 84 PHE A O 1
ATOM 655 N N . LEU A 1 85 ? 2.303 9.164 17 1 98 85 LEU A N 1
ATOM 656 C CA . LEU A 1 85 ? 2.902 8.414 15.891 1 98 85 LEU A CA 1
ATOM 657 C C . LEU A 1 85 ? 4.242 7.82 16.312 1 98 85 LEU A C 1
ATOM 659 O O . LEU A 1 85 ? 5.145 8.547 16.734 1 98 85 LEU A O 1
ATOM 663 N N . GLU A 1 86 ? 4.367 6.586 16.188 1 98.25 86 GLU A N 1
ATOM 664 C CA . GLU A 1 86 ? 5.598 5.879 16.531 1 98.25 86 GLU A CA 1
ATOM 665 C C . GLU A 1 86 ? 6.527 5.766 15.328 1 98.25 86 GLU A C 1
ATOM 667 O O . GLU A 1 86 ? 7.75 5.852 15.477 1 98.25 86 GLU A O 1
ATOM 672 N N . HIS A 1 87 ? 5.945 5.543 14.203 1 98.25 87 HIS A N 1
ATOM 673 C CA . HIS A 1 87 ? 6.734 5.324 12.992 1 98.25 87 HIS A CA 1
ATOM 674 C C . HIS A 1 87 ? 5.984 5.812 11.758 1 98.25 87 HIS A C 1
ATOM 676 O O . HIS A 1 87 ? 4.762 5.695 11.68 1 98.25 87 HIS A O 1
ATOM 682 N N . PHE A 1 88 ? 6.676 6.398 10.836 1 98.25 88 PHE A N 1
ATOM 683 C CA . PHE A 1 88 ? 6.184 6.82 9.531 1 98.25 88 PHE A CA 1
ATOM 684 C C . PHE A 1 88 ? 7.141 6.395 8.43 1 98.25 88 PHE A C 1
ATOM 686 O O . PHE A 1 88 ? 8.359 6.508 8.578 1 98.25 88 PHE A O 1
ATOM 693 N N . GLU A 1 89 ? 6.602 5.922 7.375 1 98.31 89 GLU A N 1
ATOM 694 C CA . GLU A 1 89 ? 7.371 5.621 6.176 1 98.31 89 GLU A CA 1
ATOM 695 C C . GLU A 1 89 ? 6.559 5.902 4.914 1 98.31 89 GLU A C 1
ATOM 697 O O . GLU A 1 89 ? 5.375 5.566 4.844 1 98.31 89 GLU A O 1
ATOM 702 N N . LEU A 1 90 ? 7.195 6.504 3.996 1 98.5 90 LEU A N 1
ATOM 703 C CA . LEU A 1 90 ? 6.586 6.738 2.691 1 98.5 90 LEU A CA 1
ATOM 704 C C . LEU A 1 90 ? 7.328 5.973 1.601 1 98.5 90 LEU A C 1
ATOM 706 O O . LEU A 1 90 ? 8.547 6.102 1.465 1 98.5 90 LEU A O 1
ATOM 710 N N . LYS A 1 91 ? 6.641 5.184 0.841 1 98.5 91 LYS A N 1
ATOM 711 C CA . LYS A 1 91 ? 7.18 4.523 -0.343 1 98.5 91 LYS A CA 1
ATOM 712 C C . LYS A 1 91 ? 6.637 5.152 -1.621 1 98.5 91 LYS A C 1
ATOM 714 O O . LYS A 1 91 ? 5.422 5.223 -1.818 1 98.5 91 LYS A O 1
ATOM 719 N N . ARG A 1 92 ? 7.484 5.672 -2.467 1 98.06 92 ARG A N 1
ATOM 720 C CA . ARG A 1 92 ? 7.125 6.074 -3.822 1 98.06 92 ARG A CA 1
ATOM 721 C C . ARG A 1 92 ? 7.32 4.926 -4.805 1 98.06 92 ARG A C 1
ATOM 723 O O . ARG A 1 92 ? 8.391 4.309 -4.84 1 98.06 92 ARG A O 1
ATOM 730 N N . LEU A 1 93 ? 6.297 4.738 -5.594 1 98.31 93 LEU A N 1
ATOM 731 C CA . LEU A 1 93 ? 6.27 3.5 -6.363 1 98.31 93 LEU A CA 1
ATOM 732 C C . LEU A 1 93 ? 6.145 3.791 -7.855 1 98.31 93 LEU A C 1
ATOM 734 O O . LEU A 1 93 ? 5.402 4.688 -8.258 1 98.31 93 LEU A O 1
ATOM 738 N N . ARG A 1 94 ? 6.887 3.033 -8.602 1 95.81 94 ARG A N 1
ATOM 739 C CA . ARG A 1 94 ? 6.738 3.021 -10.055 1 95.81 94 ARG A CA 1
ATOM 740 C C . ARG A 1 94 ? 5.789 1.912 -10.5 1 95.81 94 ARG A C 1
ATOM 742 O O . ARG A 1 94 ? 5.996 0.743 -10.164 1 95.81 94 ARG A O 1
ATOM 749 N N . ALA A 1 95 ? 4.754 2.268 -11.266 1 96.88 95 ALA A N 1
ATOM 750 C CA . ALA A 1 95 ? 3.848 1.255 -11.797 1 96.88 95 ALA A CA 1
ATOM 751 C C . ALA A 1 95 ? 4.547 0.39 -12.844 1 96.88 95 ALA A C 1
ATOM 753 O O . ALA A 1 95 ? 5.18 0.909 -13.766 1 96.88 95 ALA A O 1
ATOM 754 N N . LEU A 1 96 ? 4.422 -0.87 -12.719 1 97.88 96 LEU A N 1
ATOM 755 C CA . LEU A 1 96 ? 5.02 -1.797 -13.672 1 97.88 96 LEU A CA 1
ATOM 756 C C . LEU A 1 96 ? 3.947 -2.48 -14.516 1 97.88 96 LEU A C 1
ATOM 758 O O . LEU A 1 96 ? 4.199 -2.857 -15.664 1 97.88 96 LEU A O 1
ATOM 762 N N . ALA A 1 97 ? 2.865 -2.791 -13.883 1 96.06 97 ALA A N 1
ATOM 763 C CA . ALA A 1 97 ? 1.757 -3.477 -14.539 1 96.06 97 ALA A CA 1
ATOM 764 C C . ALA A 1 97 ? 0.458 -3.293 -13.766 1 96.06 97 ALA A C 1
ATOM 766 O O . ALA A 1 97 ? 0.479 -3.076 -12.547 1 96.06 97 ALA A O 1
ATOM 767 N N . MET B 1 1 ? -21.391 -11.781 4.668 1 49.72 1 MET B N 1
ATOM 768 C CA . MET B 1 1 ? -20.812 -11.633 3.34 1 49.72 1 MET B CA 1
ATOM 769 C C . MET B 1 1 ? -19.469 -10.906 3.41 1 49.72 1 MET B C 1
ATOM 771 O O . MET B 1 1 ? -19.344 -9.906 4.113 1 49.72 1 MET B O 1
ATOM 775 N N . SER B 1 2 ? -18.391 -11.648 3.166 1 69.06 2 SER B N 1
ATOM 776 C CA . SER B 1 2 ? -17.078 -11.07 3.443 1 69.06 2 SER B CA 1
ATOM 777 C C . SER B 1 2 ? -16.844 -9.812 2.621 1 69.06 2 SER B C 1
ATOM 779 O O . SER B 1 2 ? -17.422 -9.648 1.541 1 69.06 2 SER B O 1
ATOM 781 N N . GLN B 1 3 ? -16.75 -8.648 3.238 1 87.31 3 GLN B N 1
ATOM 782 C CA . GLN B 1 3 ? -16.672 -7.309 2.66 1 87.31 3 GLN B CA 1
ATOM 783 C C . GLN B 1 3 ? -15.398 -7.141 1.825 1 87.31 3 GLN B C 1
ATOM 785 O O . GLN B 1 3 ? -14.383 -7.781 2.1 1 87.31 3 GLN B O 1
ATOM 790 N N . ALA B 1 4 ? -15.617 -6.371 0.716 1 96 4 ALA B N 1
ATOM 791 C CA . ALA B 1 4 ? -14.477 -6.027 -0.139 1 96 4 ALA B CA 1
ATOM 792 C C . ALA B 1 4 ? -13.367 -5.367 0.666 1 96 4 ALA B C 1
ATOM 794 O O . ALA B 1 4 ? -13.625 -4.73 1.691 1 96 4 ALA B O 1
ATOM 795 N N . PHE B 1 5 ? -12.211 -5.668 0.292 1 97.31 5 PHE B N 1
ATOM 796 C CA . PHE B 1 5 ? -11.094 -5.062 1.007 1 97.31 5 PHE B CA 1
ATOM 797 C C . PHE B 1 5 ? -9.891 -4.895 0.087 1 97.31 5 PHE B C 1
ATOM 799 O O . PHE B 1 5 ? -9.859 -5.461 -1.007 1 97.31 5 PHE B O 1
ATOM 806 N N . THR B 1 6 ? -9.039 -4.086 0.533 1 98.5 6 THR B N 1
ATOM 807 C CA . THR B 1 6 ? -7.742 -3.871 -0.109 1 98.5 6 THR B CA 1
ATOM 808 C C . THR B 1 6 ? -6.656 -4.703 0.57 1 98.5 6 THR B C 1
ATOM 810 O O . THR B 1 6 ? -6.688 -4.898 1.786 1 98.5 6 THR B O 1
ATOM 813 N N . ALA B 1 7 ? -5.758 -5.188 -0.233 1 98.75 7 ALA B N 1
ATOM 814 C CA . ALA B 1 7 ? -4.562 -5.848 0.288 1 98.75 7 ALA B CA 1
ATOM 815 C C . ALA B 1 7 ? -3.301 -5.293 -0.368 1 98.75 7 ALA B C 1
ATOM 817 O O . ALA B 1 7 ? -3.334 -4.852 -1.519 1 98.75 7 ALA B O 1
ATOM 818 N N . ILE B 1 8 ? -2.252 -5.254 0.368 1 98.88 8 ILE B N 1
ATOM 819 C CA . ILE B 1 8 ? -0.933 -4.914 -0.154 1 98.88 8 ILE B CA 1
ATOM 820 C C . ILE B 1 8 ? 0.026 -6.082 0.076 1 98.88 8 ILE B C 1
ATOM 822 O O . ILE B 1 8 ? 0.306 -6.449 1.22 1 98.88 8 ILE B O 1
ATOM 826 N N . ALA B 1 9 ? 0.53 -6.621 -0.982 1 98.88 9 ALA B N 1
ATOM 827 C CA . ALA B 1 9 ? 1.609 -7.605 -0.895 1 98.88 9 ALA B CA 1
ATOM 828 C C . ALA B 1 9 ? 2.969 -6.945 -1.111 1 98.88 9 ALA B C 1
ATOM 830 O O . ALA B 1 9 ? 3.158 -6.203 -2.078 1 98.88 9 ALA B O 1
ATOM 831 N N . THR B 1 10 ? 3.848 -7.141 -0.179 1 98.88 10 THR B N 1
ATOM 832 C CA . THR B 1 10 ? 5.234 -6.703 -0.288 1 98.88 10 THR B CA 1
ATOM 833 C C . THR B 1 10 ? 6.152 -7.887 -0.591 1 98.88 10 THR B C 1
ATOM 835 O O . THR B 1 10 ? 6.129 -8.898 0.119 1 98.88 10 THR B O 1
ATOM 838 N N . LEU B 1 11 ? 6.867 -7.75 -1.672 1 98.81 11 LEU B N 1
ATOM 839 C CA . LEU B 1 11 ? 7.789 -8.797 -2.1 1 98.81 11 LEU B CA 1
ATOM 840 C C . LEU B 1 11 ? 9.203 -8.242 -2.256 1 98.81 11 LEU B C 1
ATOM 842 O O . LEU B 1 11 ? 9.422 -7.281 -2.992 1 98.81 11 LEU B O 1
ATOM 846 N N . ILE B 1 12 ? 10.156 -8.844 -1.564 1 98.88 12 ILE B N 1
ATOM 847 C CA . ILE B 1 12 ? 11.547 -8.422 -1.629 1 98.88 12 ILE B CA 1
ATOM 848 C C . ILE B 1 12 ? 12.383 -9.492 -2.326 1 98.88 12 ILE B C 1
ATOM 850 O O . ILE B 1 12 ? 12.414 -10.641 -1.886 1 98.88 12 ILE B O 1
ATOM 854 N N . ALA B 1 13 ? 12.992 -9.125 -3.383 1 98.81 13 ALA B N 1
ATOM 855 C CA . ALA B 1 13 ? 13.844 -10.031 -4.145 1 98.81 13 ALA B CA 1
ATOM 856 C C . ALA B 1 13 ? 15.125 -10.352 -3.381 1 98.81 13 ALA B C 1
ATOM 858 O O . ALA B 1 13 ? 15.633 -9.516 -2.635 1 98.81 13 ALA B O 1
ATOM 859 N N . ARG B 1 14 ? 15.656 -11.531 -3.574 1 98.31 14 ARG B N 1
ATOM 860 C CA . ARG B 1 14 ? 17.031 -11.82 -3.188 1 98.31 14 ARG B CA 1
ATOM 861 C C . ARG B 1 14 ? 18.016 -10.953 -3.969 1 98.31 14 ARG B C 1
ATOM 863 O O . ARG B 1 14 ? 17.75 -10.586 -5.113 1 98.31 14 ARG B O 1
ATOM 870 N N . PRO B 1 15 ? 19.141 -10.656 -3.305 1 97.31 15 PRO B N 1
ATOM 871 C CA . PRO B 1 15 ? 20.141 -9.891 -4.055 1 97.31 15 PRO B CA 1
ATOM 872 C C . PRO B 1 15 ? 20.469 -10.516 -5.41 1 97.31 15 PRO B C 1
ATOM 874 O O . PRO B 1 15 ? 20.719 -11.719 -5.492 1 97.31 15 PRO B O 1
ATOM 877 N N . GLY B 1 16 ? 20.344 -9.711 -6.449 1 97.31 16 GLY B N 1
ATOM 878 C CA . GLY B 1 16 ? 20.672 -10.172 -7.785 1 97.31 16 GLY B CA 1
ATOM 879 C C . GLY B 1 16 ? 19.516 -10.82 -8.508 1 97.31 16 GLY B C 1
ATOM 880 O O . GLY B 1 16 ? 19.625 -11.188 -9.68 1 97.31 16 GLY B O 1
ATOM 881 N N . GLN B 1 17 ? 18.375 -10.898 -7.836 1 98 17 GLN B N 1
ATOM 882 C CA . GLN B 1 17 ? 17.25 -11.641 -8.422 1 98 17 GLN B CA 1
ATOM 883 C C . GLN B 1 17 ? 16.094 -10.711 -8.742 1 98 17 GLN B C 1
ATOM 885 O O . GLN B 1 17 ? 14.961 -11.172 -8.938 1 98 17 GLN B O 1
ATOM 890 N N . GLN B 1 18 ? 16.344 -9.469 -8.797 1 97.75 18 GLN B N 1
ATOM 891 C CA . GLN B 1 18 ? 15.305 -8.469 -9.016 1 97.75 18 GLN B CA 1
ATOM 892 C C . GLN B 1 18 ? 14.578 -8.711 -10.336 1 97.75 18 GLN B C 1
ATOM 894 O O . GLN B 1 18 ? 13.352 -8.672 -10.398 1 97.75 18 GLN B O 1
ATOM 899 N N . ASP B 1 19 ? 15.32 -8.945 -11.43 1 98.12 19 ASP B N 1
ATOM 900 C CA . ASP B 1 19 ? 14.727 -9.125 -12.75 1 98.12 19 ASP B CA 1
ATOM 901 C C . ASP B 1 19 ? 13.891 -10.406 -12.805 1 98.12 19 ASP B C 1
ATOM 903 O O . ASP B 1 19 ? 12.797 -10.406 -13.383 1 98.12 19 ASP B O 1
ATOM 907 N N . ALA B 1 20 ? 14.406 -11.438 -12.258 1 97.94 20 ALA B N 1
ATOM 908 C CA . ALA B 1 20 ? 13.688 -12.703 -12.234 1 97.94 20 ALA B CA 1
ATOM 909 C C . ALA B 1 20 ? 12.375 -12.578 -11.461 1 97.94 20 ALA B C 1
ATOM 911 O O . ALA B 1 20 ? 11.336 -13.062 -11.898 1 97.94 20 ALA B O 1
ATOM 912 N N . LEU B 1 21 ? 12.438 -11.898 -10.336 1 98.56 21 LEU B N 1
ATOM 913 C CA . LEU B 1 21 ? 11.227 -11.695 -9.555 1 98.56 21 LEU B CA 1
ATOM 914 C C . LEU B 1 21 ? 10.227 -10.844 -10.312 1 98.56 21 LEU B C 1
ATOM 916 O O . LEU B 1 21 ? 9.039 -11.18 -10.375 1 98.56 21 LEU B O 1
ATOM 920 N N . GLU B 1 22 ? 10.695 -9.734 -10.875 1 98.56 22 GLU B N 1
ATOM 921 C CA . GLU B 1 22 ? 9.797 -8.883 -11.648 1 98.56 22 GLU B CA 1
ATOM 922 C C . GLU B 1 22 ? 9.102 -9.672 -12.75 1 98.56 22 GLU B C 1
ATOM 924 O O . GLU B 1 22 ? 7.887 -9.555 -12.93 1 98.56 22 GLU B O 1
ATOM 929 N N . HIS B 1 23 ? 9.875 -10.461 -13.469 1 98.38 23 HIS B N 1
ATOM 930 C CA . HIS B 1 23 ? 9.32 -11.273 -14.547 1 98.38 23 HIS B CA 1
ATOM 931 C C . HIS B 1 23 ? 8.25 -12.227 -14.031 1 98.38 23 HIS B C 1
ATOM 933 O O . HIS B 1 23 ? 7.172 -12.328 -14.617 1 98.38 23 HIS B O 1
ATOM 939 N N . ALA B 1 24 ? 8.555 -12.852 -12.953 1 98.44 24 ALA B N 1
ATOM 940 C CA . ALA B 1 24 ? 7.609 -13.789 -12.359 1 98.44 24 ALA B CA 1
ATOM 941 C C . ALA B 1 24 ? 6.332 -13.086 -11.914 1 98.44 24 ALA B C 1
ATOM 943 O O . ALA B 1 24 ? 5.23 -13.594 -12.109 1 98.44 24 ALA B O 1
ATOM 944 N N . LEU B 1 25 ? 6.465 -11.93 -11.344 1 98.62 25 LEU B N 1
ATOM 945 C CA . LEU B 1 25 ? 5.309 -11.18 -10.859 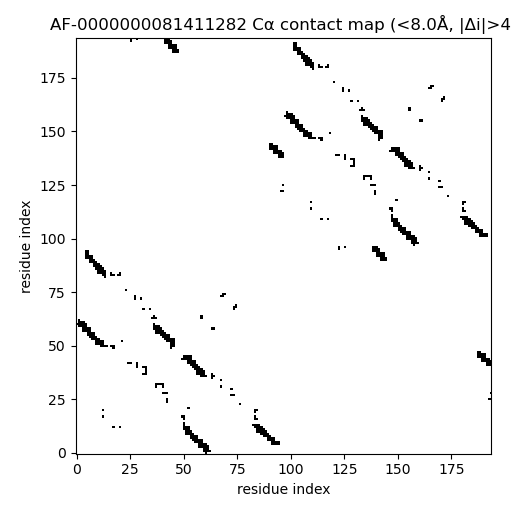1 98.62 25 LEU B CA 1
ATOM 946 C C . LEU B 1 25 ? 4.461 -10.68 -12.023 1 98.62 25 LEU B C 1
ATOM 948 O O . LEU B 1 25 ? 3.23 -10.711 -11.961 1 98.62 25 LEU B O 1
ATOM 952 N N . ARG B 1 26 ? 5.09 -10.188 -13.086 1 98.75 26 ARG B N 1
ATOM 953 C CA . ARG B 1 26 ? 4.367 -9.719 -14.266 1 98.75 26 ARG B CA 1
ATOM 954 C C . ARG B 1 26 ? 3.516 -10.836 -14.859 1 98.75 26 ARG B C 1
ATOM 956 O O . ARG B 1 26 ? 2.426 -10.586 -15.375 1 98.75 26 ARG B O 1
ATOM 963 N N . ALA B 1 27 ? 3.992 -12.047 -14.742 1 98.56 27 ALA B N 1
ATOM 964 C CA . ALA B 1 27 ? 3.281 -13.195 -15.297 1 98.56 27 ALA B CA 1
ATOM 965 C C . ALA B 1 27 ? 1.998 -13.469 -14.516 1 98.56 27 ALA B C 1
ATOM 967 O O . ALA B 1 27 ? 1.12 -14.195 -14.992 1 98.56 27 ALA B O 1
ATOM 968 N N . LEU B 1 28 ? 1.83 -12.93 -13.344 1 98.75 28 LEU B N 1
ATOM 969 C CA . LEU B 1 28 ? 0.667 -13.164 -12.5 1 98.75 28 LEU B CA 1
ATOM 970 C C . LEU B 1 28 ? -0.453 -12.18 -12.82 1 98.75 28 LEU B C 1
ATOM 972 O O . LEU B 1 28 ? -1.601 -12.383 -12.422 1 98.75 28 LEU B O 1
ATOM 976 N N . ILE B 1 29 ? -0.15 -11.102 -13.531 1 98.81 29 ILE B N 1
ATOM 977 C CA . ILE B 1 29 ? -1.053 -9.961 -13.648 1 98.81 29 ILE B CA 1
ATOM 978 C C . ILE B 1 29 ? -2.318 -10.383 -14.391 1 98.81 29 ILE B C 1
ATOM 980 O O . ILE B 1 29 ? -3.414 -10.367 -13.828 1 98.81 29 ILE B O 1
ATOM 984 N N . GLU B 1 30 ? -2.203 -10.836 -15.586 1 98.62 30 GLU B N 1
ATOM 985 C CA . GLU B 1 30 ? -3.361 -11.102 -16.438 1 98.62 30 GLU B CA 1
ATOM 986 C C . GLU B 1 30 ? -4.227 -12.219 -15.852 1 98.62 30 GLU B C 1
ATOM 988 O O . GLU B 1 30 ? -5.441 -12.062 -15.703 1 98.62 30 GLU B O 1
ATOM 993 N N . PRO B 1 31 ? -3.648 -13.352 -15.461 1 98.81 31 PRO B N 1
ATOM 994 C CA . PRO B 1 31 ? -4.531 -14.391 -14.93 1 98.81 31 PRO B CA 1
ATOM 995 C C . PRO B 1 31 ? -5.203 -13.984 -13.617 1 98.81 31 PRO B C 1
ATOM 997 O O . PRO B 1 31 ? -6.336 -14.391 -13.352 1 98.81 31 PRO B O 1
ATOM 1000 N N . THR B 1 32 ? -4.566 -13.203 -12.719 1 98.81 32 THR B N 1
ATOM 1001 C CA . THR B 1 32 ? -5.156 -12.773 -11.453 1 98.81 32 THR B CA 1
ATOM 1002 C C . THR B 1 32 ? -6.285 -11.773 -11.703 1 98.81 32 THR B C 1
ATOM 1004 O O . THR B 1 32 ? -7.348 -11.867 -11.086 1 98.81 32 THR B O 1
ATOM 1007 N N . ARG B 1 33 ? -6.074 -10.805 -12.641 1 98.62 33 ARG B N 1
ATOM 1008 C CA . ARG B 1 33 ? -7.102 -9.812 -12.945 1 98.62 33 ARG B CA 1
ATOM 1009 C C . ARG B 1 33 ? -8.336 -10.469 -13.555 1 98.62 33 ARG B C 1
ATOM 1011 O O . ARG B 1 33 ? -9.43 -9.906 -13.523 1 98.62 33 ARG B O 1
ATOM 1018 N N . ALA B 1 34 ? -8.164 -11.711 -14.078 1 98.56 34 ALA B N 1
ATOM 1019 C CA . ALA B 1 34 ? -9.273 -12.453 -14.68 1 98.56 34 ALA B CA 1
ATOM 1020 C C . ALA B 1 34 ? -10.047 -13.234 -13.625 1 98.56 34 ALA B C 1
ATOM 1022 O O . ALA B 1 34 ? -11.125 -13.766 -13.898 1 98.56 34 ALA B O 1
ATOM 1023 N N . GLU B 1 35 ? -9.555 -13.312 -12.414 1 98.56 35 GLU B N 1
ATOM 1024 C CA . GLU B 1 35 ? -10.195 -14.07 -11.344 1 98.56 35 GLU B CA 1
ATOM 1025 C C . GLU B 1 35 ? -11.469 -13.383 -10.867 1 98.56 35 GLU B C 1
ATOM 1027 O O . GLU B 1 35 ? -11.508 -12.156 -10.742 1 98.56 35 GLU B O 1
ATOM 1032 N N . ALA B 1 36 ? -12.383 -14.195 -10.523 1 97.25 36 ALA B N 1
ATOM 1033 C CA . ALA B 1 36 ? -13.609 -13.664 -9.93 1 97.25 36 ALA B CA 1
ATOM 1034 C C . ALA B 1 36 ? -13.32 -12.984 -8.594 1 97.25 36 ALA B C 1
ATOM 1036 O O . ALA B 1 36 ? -12.594 -13.531 -7.758 1 97.25 36 ALA B O 1
ATOM 1037 N N . GLY B 1 37 ? -13.758 -11.781 -8.422 1 97.75 37 GLY B N 1
ATOM 1038 C CA . GLY B 1 37 ? -13.641 -11.07 -7.16 1 97.75 37 GLY B CA 1
ATOM 1039 C C . GLY B 1 37 ? -12.422 -10.164 -7.094 1 97.75 37 GLY B C 1
ATOM 1040 O O . GLY B 1 37 ? -12.234 -9.445 -6.109 1 97.75 37 GLY B O 1
ATOM 1041 N N . CYS B 1 38 ? -11.594 -10.25 -8.148 1 98.38 38 CYS B N 1
ATOM 1042 C CA . CYS B 1 38 ? -10.461 -9.336 -8.227 1 98.38 38 CYS B CA 1
ATOM 1043 C C . CYS B 1 38 ? -10.82 -8.094 -9.023 1 98.38 38 CYS B C 1
ATOM 1045 O O . CYS B 1 38 ? -11.125 -8.18 -10.211 1 98.38 38 CYS B O 1
ATOM 1047 N N . SER B 1 39 ? -10.758 -6.926 -8.406 1 98.06 39 SER B N 1
ATOM 1048 C CA . SER B 1 39 ? -11.07 -5.699 -9.133 1 98.06 39 SER B CA 1
ATOM 1049 C C . SER B 1 39 ? -9.82 -4.855 -9.359 1 98.06 39 SER B C 1
ATOM 1051 O O . SER B 1 39 ? -9.844 -3.906 -10.141 1 98.06 39 SER B O 1
ATOM 1053 N N . GLN B 1 40 ? -8.805 -5.203 -8.656 1 98.38 40 GLN B N 1
ATOM 1054 C CA . GLN B 1 40 ? -7.527 -4.52 -8.82 1 98.38 40 GLN B CA 1
ATOM 1055 C C . GLN B 1 40 ? -6.363 -5.441 -8.477 1 98.38 40 GLN B C 1
ATOM 1057 O O . GLN B 1 40 ? -6.422 -6.195 -7.504 1 98.38 40 GLN B O 1
ATOM 1062 N N . TYR B 1 41 ? -5.359 -5.438 -9.203 1 98.81 41 TYR B N 1
ATOM 1063 C CA . TYR B 1 41 ? -4.105 -6.16 -9.031 1 98.81 41 TYR B CA 1
ATOM 1064 C C . TYR B 1 41 ? -2.967 -5.453 -9.75 1 98.81 41 TYR B C 1
ATOM 1066 O O . TYR B 1 41 ? -2.623 -5.812 -10.883 1 98.81 41 TYR B O 1
ATOM 1074 N N . ASP B 1 42 ? -2.342 -4.484 -9.062 1 98.81 42 ASP B N 1
ATOM 1075 C CA . ASP B 1 42 ? -1.39 -3.588 -9.711 1 98.81 42 ASP B CA 1
ATOM 1076 C C . ASP B 1 42 ? 0.02 -3.791 -9.164 1 98.81 42 ASP B C 1
ATOM 1078 O O . ASP B 1 42 ? 0.241 -3.693 -7.953 1 98.81 42 ASP B O 1
ATOM 1082 N N . LEU B 1 43 ? 0.908 -4.074 -10.016 1 98.88 43 LEU B N 1
ATOM 1083 C CA . LEU B 1 43 ? 2.301 -4.316 -9.656 1 98.88 43 LEU B CA 1
ATOM 1084 C C . LEU B 1 43 ? 3.104 -3.018 -9.695 1 98.88 43 LEU B C 1
ATOM 1086 O O . LEU B 1 43 ? 2.996 -2.244 -10.648 1 98.88 43 LEU B O 1
ATOM 1090 N N . HIS B 1 44 ? 3.867 -2.805 -8.641 1 98.81 44 HIS B N 1
ATOM 1091 C CA . HIS B 1 44 ? 4.742 -1.643 -8.523 1 98.81 44 HIS B CA 1
ATOM 1092 C C . HIS B 1 44 ? 6.137 -2.045 -8.062 1 98.81 44 HIS B C 1
ATOM 1094 O O . HIS B 1 44 ? 6.324 -3.148 -7.539 1 98.81 44 HIS B O 1
ATOM 1100 N N . GLN B 1 45 ? 7.066 -1.156 -8.336 1 98.56 45 GLN B N 1
ATOM 1101 C CA . GLN B 1 45 ? 8.406 -1.264 -7.773 1 98.56 45 GLN B CA 1
ATOM 1102 C C . GLN B 1 45 ? 8.773 -0.016 -6.973 1 98.56 45 GLN B C 1
ATOM 1104 O O . GLN B 1 45 ? 8.438 1.103 -7.375 1 98.56 45 GLN B O 1
ATOM 1109 N N . ASP B 1 46 ? 9.469 -0.239 -5.816 1 98.38 46 ASP B N 1
ATOM 1110 C CA . ASP B 1 46 ? 9.953 0.851 -4.973 1 98.38 46 ASP B CA 1
ATOM 1111 C C . ASP B 1 46 ? 11.023 1.667 -5.691 1 98.38 46 ASP B C 1
ATOM 1113 O O . ASP B 1 46 ? 12.047 1.122 -6.125 1 98.38 46 ASP B O 1
ATOM 1117 N N . LEU B 1 47 ? 10.828 2.957 -5.789 1 96.81 47 LEU B N 1
ATOM 1118 C CA . LEU B 1 47 ? 11.773 3.814 -6.496 1 96.81 47 LEU B CA 1
ATOM 1119 C C . LEU B 1 47 ? 13.102 3.883 -5.75 1 96.81 47 LEU B C 1
ATOM 1121 O O . LEU B 1 47 ? 14.156 4.035 -6.371 1 96.81 47 LEU B O 1
ATOM 1125 N N . ALA B 1 48 ? 13.062 3.705 -4.453 1 96.94 48 ALA B N 1
ATOM 1126 C CA . ALA B 1 48 ? 14.266 3.863 -3.635 1 96.94 48 ALA B CA 1
ATOM 1127 C C . ALA B 1 48 ? 14.953 2.52 -3.402 1 96.94 48 ALA B C 1
ATOM 1129 O O . ALA B 1 48 ? 16.094 2.471 -2.953 1 96.94 48 ALA B O 1
ATOM 1130 N N . ASN B 1 49 ? 14.289 1.403 -3.627 1 98.12 49 ASN B N 1
ATOM 1131 C CA . ASN B 1 49 ? 14.812 0.055 -3.43 1 98.12 49 ASN B CA 1
ATOM 1132 C C . ASN B 1 49 ? 14.367 -0.885 -4.547 1 98.12 49 ASN B C 1
ATOM 1134 O O . ASN B 1 49 ? 13.312 -1.515 -4.457 1 98.12 49 ASN B O 1
ATOM 1138 N N . PRO B 1 50 ? 15.156 -1.071 -5.52 1 97.31 50 PRO B N 1
ATOM 1139 C CA . PRO B 1 50 ? 14.758 -1.844 -6.699 1 97.31 50 PRO B CA 1
ATOM 1140 C C . PRO B 1 50 ? 14.477 -3.309 -6.375 1 97.31 50 PRO B C 1
ATOM 1142 O O . PRO B 1 50 ? 13.93 -4.035 -7.207 1 97.31 50 PRO B O 1
ATOM 1145 N N . LEU B 1 51 ? 14.844 -3.775 -5.168 1 98.56 51 LEU B N 1
ATOM 1146 C CA . LEU B 1 51 ? 14.57 -5.156 -4.785 1 98.56 51 LEU B CA 1
ATOM 1147 C C . LEU B 1 51 ? 13.133 -5.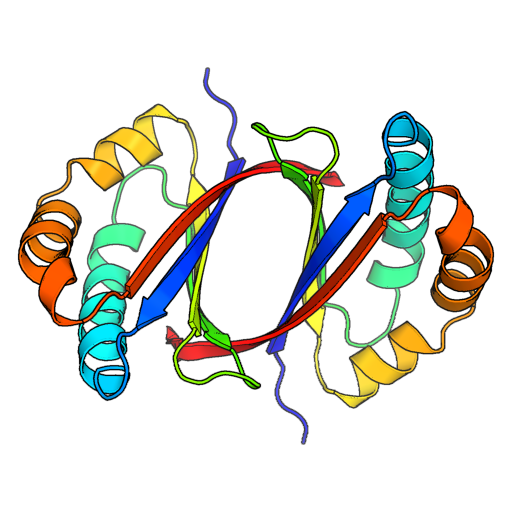305 -4.289 1 98.56 51 LEU B C 1
ATOM 1149 O O . LEU B 1 51 ? 12.633 -6.422 -4.152 1 98.56 51 LEU B O 1
ATOM 1153 N N . ALA B 1 52 ? 12.477 -4.211 -3.963 1 98.81 52 ALA B N 1
ATOM 1154 C CA . ALA B 1 52 ? 11.18 -4.25 -3.303 1 98.81 52 ALA B CA 1
ATOM 1155 C C . ALA B 1 52 ? 10.047 -4.004 -4.301 1 98.81 52 ALA B C 1
ATOM 1157 O O . ALA B 1 52 ? 10.062 -3.012 -5.031 1 98.81 52 ALA B O 1
ATOM 1158 N N . PHE B 1 53 ? 9.078 -4.945 -4.348 1 98.88 53 PHE B N 1
ATOM 1159 C CA . PHE B 1 53 ? 7.879 -4.871 -5.176 1 98.88 53 PHE B CA 1
ATOM 1160 C C . PHE B 1 53 ? 6.625 -4.859 -4.309 1 98.88 53 PHE B C 1
ATOM 1162 O O . PHE B 1 53 ? 6.621 -5.41 -3.205 1 98.88 53 PHE B O 1
ATOM 1169 N N . TYR B 1 54 ? 5.637 -4.223 -4.82 1 98.94 54 TYR B N 1
ATOM 1170 C CA . TYR B 1 54 ? 4.344 -4.102 -4.16 1 98.94 54 TYR B CA 1
ATOM 1171 C C . TYR B 1 54 ? 3.207 -4.453 -5.109 1 98.94 54 TYR B C 1
ATOM 1173 O O . TYR B 1 54 ? 3.178 -3.988 -6.25 1 98.94 54 TYR B O 1
ATOM 1181 N N . MET B 1 55 ? 2.355 -5.297 -4.676 1 98.94 55 MET B N 1
ATOM 1182 C CA . MET B 1 55 ? 1.087 -5.562 -5.352 1 98.94 55 MET B CA 1
ATOM 1183 C C . MET B 1 55 ? -0.076 -4.934 -4.594 1 98.94 55 MET B C 1
ATOM 1185 O O . MET B 1 55 ? -0.334 -5.285 -3.439 1 98.94 55 MET B O 1
ATOM 1189 N N . ILE B 1 56 ? -0.699 -3.973 -5.184 1 98.88 56 ILE B N 1
ATOM 1190 C CA . ILE B 1 56 ? -1.915 -3.408 -4.609 1 98.88 56 ILE B CA 1
ATOM 1191 C C . ILE B 1 56 ? -3.137 -4.129 -5.18 1 98.88 56 ILE B C 1
ATOM 1193 O O . ILE B 1 56 ? -3.334 -4.16 -6.395 1 98.88 56 ILE B O 1
ATOM 1197 N N . GLU B 1 57 ? -3.914 -4.621 -4.285 1 98.81 57 GLU B N 1
ATOM 1198 C CA . GLU B 1 57 ? -4.977 -5.551 -4.656 1 98.81 57 GLU B CA 1
ATOM 1199 C C . GLU B 1 57 ? -6.32 -5.113 -4.074 1 98.81 57 GLU B C 1
ATOM 1201 O O . GLU B 1 57 ? -6.371 -4.488 -3.014 1 98.81 57 GLU B O 1
ATOM 1206 N N . HIS B 1 58 ? -7.344 -5.418 -4.777 1 98.38 58 HIS B N 1
ATOM 1207 C CA . HIS B 1 58 ? -8.703 -5.281 -4.262 1 98.38 58 HIS B CA 1
ATOM 1208 C C . HIS B 1 58 ? -9.516 -6.547 -4.512 1 98.38 58 HIS B C 1
ATOM 1210 O O . HIS B 1 58 ? -9.617 -7.012 -5.648 1 98.38 58 HIS B O 1
ATOM 1216 N N . TRP B 1 59 ? -10.109 -7.059 -3.461 1 98.19 59 TRP B N 1
ATOM 1217 C CA . TRP B 1 59 ? -10.82 -8.328 -3.484 1 98.19 59 TRP B CA 1
ATOM 1218 C C . TRP B 1 59 ? -12.25 -8.164 -2.98 1 98.19 59 TRP B C 1
ATOM 1220 O O . TRP B 1 59 ? -12.492 -7.43 -2.02 1 98.19 59 TRP B O 1
ATOM 1230 N N . ALA B 1 60 ? -13.078 -8.906 -3.561 1 97.62 60 ALA B N 1
ATOM 1231 C CA . ALA B 1 60 ? -14.492 -8.812 -3.215 1 97.62 60 ALA B CA 1
ATOM 1232 C C . ALA B 1 60 ? -14.766 -9.453 -1.86 1 97.62 60 ALA B C 1
ATOM 1234 O O . ALA B 1 60 ? -15.766 -9.141 -1.208 1 97.62 60 ALA B O 1
ATOM 1235 N N . SER B 1 61 ? -13.922 -10.422 -1.51 1 96.56 61 SER B N 1
ATOM 1236 C CA . SER B 1 61 ? -14.133 -11.164 -0.274 1 96.56 61 SER B CA 1
ATOM 1237 C C . SER B 1 61 ? -12.891 -11.961 0.111 1 96.56 61 SER B C 1
ATOM 1239 O O . SER B 1 61 ? -11.953 -12.086 -0.684 1 96.56 61 SER B O 1
ATOM 1241 N N . ASP B 1 62 ? -12.945 -12.367 1.359 1 95.56 62 ASP B N 1
ATOM 1242 C CA . ASP B 1 62 ? -11.891 -13.273 1.809 1 95.56 62 ASP B CA 1
ATOM 1243 C C . ASP B 1 62 ? -11.852 -14.539 0.956 1 95.56 62 ASP B C 1
ATOM 1245 O O . ASP B 1 62 ? -10.781 -15.062 0.662 1 95.56 62 ASP B O 1
ATOM 1249 N N . GLU B 1 63 ? -13 -15.055 0.571 1 96.88 63 GLU B N 1
ATOM 1250 C CA . GLU B 1 63 ? -13.078 -16.266 -0.249 1 96.88 63 GLU B CA 1
ATOM 1251 C C . GLU B 1 63 ? -12.406 -16.047 -1.604 1 96.88 63 GLU B C 1
ATOM 1253 O O . GLU B 1 63 ? -11.773 -16.969 -2.135 1 96.88 63 GLU B O 1
ATOM 1258 N N . ALA B 1 64 ? -12.594 -14.867 -2.129 1 97.94 64 ALA B N 1
ATOM 1259 C CA . ALA B 1 64 ? -11.953 -14.562 -3.406 1 97.94 64 ALA B CA 1
ATOM 1260 C C . ALA B 1 64 ? -10.438 -14.609 -3.287 1 97.94 64 ALA B C 1
ATOM 1262 O O . ALA B 1 64 ? -9.758 -15.164 -4.156 1 97.94 64 ALA B O 1
ATOM 1263 N N . LEU B 1 65 ? -9.914 -14.023 -2.219 1 97.88 65 LEU B N 1
ATOM 1264 C CA . LEU B 1 65 ? -8.469 -14.047 -2.002 1 97.88 65 LEU B CA 1
ATOM 1265 C C . LEU B 1 65 ? -7.984 -15.477 -1.769 1 97.88 65 LEU B C 1
ATOM 1267 O O . LEU B 1 65 ? -6.914 -15.859 -2.248 1 97.88 65 LEU B O 1
ATOM 1271 N N . GLN B 1 66 ? -8.742 -16.25 -1.036 1 97.44 66 GLN B N 1
ATOM 1272 C CA . GLN B 1 66 ? -8.383 -17.641 -0.812 1 97.44 66 GLN B CA 1
ATOM 1273 C C . GLN B 1 66 ? -8.328 -18.406 -2.127 1 97.44 66 GLN B C 1
ATOM 1275 O O . GLN B 1 66 ? -7.418 -19.219 -2.346 1 97.44 66 GLN B O 1
ATOM 1280 N N . ALA B 1 67 ? -9.305 -18.203 -2.986 1 98.31 67 ALA B N 1
ATOM 1281 C CA . ALA B 1 67 ? -9.305 -18.812 -4.309 1 98.31 67 ALA B CA 1
ATOM 1282 C C . ALA B 1 67 ? -8.086 -18.391 -5.117 1 98.31 67 ALA B C 1
ATOM 1284 O O . ALA B 1 67 ? -7.477 -19.219 -5.809 1 98.31 67 ALA B O 1
ATOM 1285 N N . HIS B 1 68 ? -7.75 -17.141 -5.016 1 98.62 68 HIS B N 1
ATOM 1286 C CA . HIS B 1 68 ? -6.543 -16.609 -5.645 1 98.62 68 HIS B CA 1
ATOM 1287 C C . HIS B 1 68 ? -5.305 -17.375 -5.172 1 98.62 68 HIS B C 1
ATOM 1289 O O . HIS B 1 68 ? -4.5 -17.828 -5.988 1 98.62 68 HIS B O 1
ATOM 1295 N N . ASP B 1 69 ? -5.168 -17.547 -3.875 1 98 69 ASP B N 1
ATOM 1296 C CA . ASP B 1 69 ? -4.012 -18.203 -3.283 1 98 69 ASP B CA 1
ATOM 1297 C C . ASP B 1 69 ? -3.916 -19.656 -3.75 1 98 69 ASP B C 1
ATOM 1299 O O . ASP B 1 69 ? -2.818 -20.203 -3.863 1 98 69 ASP B O 1
ATOM 1303 N N . ALA B 1 70 ? -5.074 -20.188 -4.086 1 98.19 70 ALA B N 1
ATOM 1304 C CA . ALA B 1 70 ? -5.133 -21.609 -4.441 1 98.19 70 ALA B CA 1
ATOM 1305 C C . ALA B 1 70 ? -5.027 -21.797 -5.953 1 98.19 70 ALA B C 1
ATOM 1307 O O . ALA B 1 70 ? -4.906 -22.922 -6.434 1 98.19 70 ALA B O 1
ATOM 1308 N N . SER B 1 71 ? -5.074 -20.797 -6.723 1 98.62 71 SER B N 1
ATOM 1309 C CA . SER B 1 71 ? -5.062 -20.891 -8.18 1 98.62 71 SER B CA 1
ATOM 1310 C C . SER B 1 71 ? -3.752 -21.484 -8.688 1 98.62 71 SER B C 1
ATOM 1312 O O . SER B 1 71 ? -2.734 -21.438 -7.992 1 98.62 71 SER B O 1
ATOM 1314 N N . ALA B 1 72 ? -3.729 -21.984 -9.875 1 98.44 72 ALA B N 1
ATOM 1315 C CA . ALA B 1 72 ? -2.568 -22.656 -10.461 1 98.44 72 ALA B CA 1
ATOM 1316 C C . ALA B 1 72 ? -1.413 -21.672 -10.648 1 98.44 72 ALA B C 1
ATOM 1318 O O . ALA B 1 72 ? -0.258 -22 -10.375 1 98.44 72 ALA B O 1
ATOM 1319 N N . HIS B 1 73 ? -1.704 -20.484 -11.109 1 98.5 73 HIS B N 1
ATOM 1320 C CA . HIS B 1 73 ? -0.63 -19.547 -11.391 1 98.5 73 HIS B CA 1
ATOM 1321 C C . HIS B 1 73 ? 0.046 -19.078 -10.109 1 98.5 73 HIS B C 1
ATOM 1323 O O . HIS B 1 73 ? 1.261 -18.859 -10.078 1 98.5 73 HIS B O 1
ATOM 1329 N N . ILE B 1 74 ? -0.694 -18.938 -9 1 98.62 74 ILE B N 1
ATOM 1330 C CA . ILE B 1 74 ? -0.107 -18.547 -7.73 1 98.62 74 ILE B CA 1
ATOM 1331 C C . ILE B 1 74 ? 0.664 -19.703 -7.121 1 98.62 74 ILE B C 1
ATOM 1333 O O . ILE B 1 74 ? 1.777 -19.531 -6.621 1 98.62 74 ILE B O 1
ATOM 1337 N N . GLN B 1 75 ? 0.104 -20.922 -7.215 1 98.38 75 GLN B N 1
ATOM 1338 C CA . GLN B 1 75 ? 0.794 -22.094 -6.707 1 98.38 75 GLN B CA 1
ATOM 1339 C C . GLN B 1 75 ? 2.1 -22.344 -7.461 1 98.38 75 GLN B C 1
ATOM 1341 O O . GLN B 1 75 ? 3.115 -22.688 -6.859 1 98.38 75 GLN B O 1
ATOM 1346 N N . ASN B 1 76 ? 2.123 -22.172 -8.695 1 97.88 76 ASN B N 1
ATOM 1347 C CA . ASN B 1 76 ? 3.332 -22.312 -9.5 1 97.88 76 ASN B CA 1
ATOM 1348 C C . ASN B 1 76 ? 4.387 -21.281 -9.102 1 97.88 76 ASN B C 1
ATOM 1350 O O . ASN B 1 76 ? 5.574 -21.609 -9.008 1 97.88 76 ASN B O 1
ATOM 1354 N N . PHE B 1 77 ? 3.949 -20.016 -8.914 1 98.31 77 PHE B N 1
ATOM 1355 C CA . PHE B 1 77 ? 4.852 -18.969 -8.445 1 98.31 77 PHE B CA 1
ATOM 1356 C C . PHE B 1 77 ? 5.469 -19.344 -7.105 1 98.31 77 PHE B C 1
ATOM 1358 O O . PHE B 1 77 ? 6.688 -19.281 -6.934 1 98.31 77 PHE B O 1
ATOM 1365 N N . ARG B 1 78 ? 4.625 -19.797 -6.203 1 97.5 78 ARG B N 1
ATOM 1366 C CA . ARG B 1 78 ? 5.078 -20.141 -4.855 1 97.5 78 ARG B CA 1
ATOM 1367 C C . ARG B 1 78 ? 6.086 -21.281 -4.887 1 97.5 78 ARG B C 1
ATOM 1369 O O . ARG B 1 78 ? 7.047 -21.281 -4.117 1 97.5 78 ARG B O 1
ATOM 1376 N N . ALA B 1 79 ? 5.938 -22.203 -5.773 1 97.06 79 ALA B N 1
ATOM 1377 C CA . ALA B 1 79 ? 6.812 -23.359 -5.887 1 97.06 79 ALA B CA 1
ATOM 1378 C C . ALA B 1 79 ? 8.227 -22.953 -6.281 1 97.06 79 ALA B C 1
ATOM 1380 O O . ALA B 1 79 ? 9.203 -23.625 -5.914 1 97.06 79 ALA B O 1
ATOM 1381 N N . ARG B 1 80 ? 8.367 -21.766 -6.887 1 95.69 80 ARG B N 1
ATOM 1382 C CA . ARG B 1 80 ? 9.656 -21.344 -7.418 1 95.69 80 ARG B CA 1
ATOM 1383 C C . ARG B 1 80 ? 10.195 -20.125 -6.66 1 95.69 80 ARG B C 1
ATOM 1385 O O . ARG B 1 80 ? 11.336 -19.719 -6.855 1 95.69 80 ARG B O 1
ATOM 1392 N N . ALA B 1 81 ? 9.398 -19.594 -5.824 1 95.38 81 ALA B N 1
ATOM 1393 C CA . ALA B 1 81 ? 9.664 -18.297 -5.23 1 95.38 81 ALA B CA 1
ATOM 1394 C C . ALA B 1 81 ? 10.93 -18.328 -4.371 1 95.38 81 ALA B C 1
ATOM 1396 O O . ALA B 1 81 ? 11.617 -17.312 -4.23 1 95.38 81 ALA B O 1
ATOM 1397 N N . GLY B 1 82 ? 11.234 -19.453 -3.807 1 94.12 82 GLY B N 1
ATOM 1398 C CA . GLY B 1 82 ? 12.414 -19.578 -2.961 1 94.12 82 GLY B CA 1
ATOM 1399 C C . GLY B 1 82 ? 13.695 -19.203 -3.67 1 94.12 82 GLY B C 1
ATOM 1400 O O . GLY B 1 82 ? 14.672 -18.812 -3.027 1 94.12 82 GLY B O 1
ATOM 1401 N N . GLU B 1 83 ? 13.711 -19.219 -4.949 1 93.25 83 GLU B N 1
ATOM 1402 C CA . GLU B 1 83 ? 14.883 -18.922 -5.766 1 93.25 83 GLU B CA 1
ATOM 1403 C C . GLU B 1 83 ? 15.156 -17.422 -5.805 1 93.25 83 GLU B C 1
ATOM 1405 O O . GLU B 1 83 ? 16.312 -17 -5.867 1 93.25 83 GLU B O 1
ATOM 1410 N N . PHE B 1 84 ? 14.102 -16.594 -5.668 1 95.5 84 PHE B N 1
ATOM 1411 C CA . PHE B 1 84 ? 14.352 -15.195 -5.98 1 95.5 84 PHE B CA 1
ATOM 1412 C C . PHE B 1 84 ? 13.68 -14.289 -4.961 1 95.5 84 PHE B C 1
ATOM 1414 O O . PHE B 1 84 ? 13.938 -13.086 -4.93 1 95.5 84 PHE B O 1
ATOM 1421 N N . LEU B 1 85 ? 12.891 -14.891 -4.113 1 98 85 LEU B N 1
ATOM 1422 C CA . LEU B 1 85 ? 12.156 -14.094 -3.135 1 98 85 LEU B CA 1
ATOM 1423 C C . LEU B 1 85 ? 12.789 -14.211 -1.753 1 98 85 LEU B C 1
ATOM 1425 O O . LEU B 1 85 ? 12.938 -15.312 -1.222 1 98 85 LEU B O 1
ATOM 1429 N N . GLU B 1 86 ? 13.148 -13.125 -1.215 1 98.25 86 GLU B N 1
ATOM 1430 C CA . GLU B 1 86 ? 13.758 -13.078 0.11 1 98.25 86 GLU B CA 1
ATOM 1431 C C . GLU B 1 86 ? 12.703 -12.922 1.2 1 98.25 86 GLU B C 1
ATOM 1433 O O . GLU B 1 86 ? 12.828 -13.5 2.283 1 98.25 86 GLU B O 1
ATOM 1438 N N . HIS B 1 87 ? 11.719 -12.148 0.912 1 98.25 87 HIS B N 1
ATOM 1439 C CA . HIS B 1 87 ? 10.688 -11.844 1.903 1 98.25 87 HIS B CA 1
ATOM 1440 C C . HIS B 1 87 ? 9.344 -11.578 1.239 1 98.25 87 HIS B C 1
ATOM 1442 O O . HIS B 1 87 ? 9.281 -11.008 0.149 1 98.25 87 HIS B O 1
ATOM 1448 N N . PHE B 1 88 ? 8.297 -12.039 1.824 1 98.25 88 PHE B N 1
ATOM 1449 C CA . PHE B 1 88 ? 6.914 -11.797 1.425 1 98.25 88 PHE B CA 1
ATOM 1450 C C . PHE B 1 88 ? 6.062 -11.406 2.627 1 98.25 88 PHE B C 1
ATOM 1452 O O . PHE B 1 88 ? 6.191 -12 3.701 1 98.25 88 PHE B O 1
ATOM 1459 N N . GLU B 1 89 ? 5.246 -10.438 2.449 1 98.31 89 GLU B N 1
ATOM 1460 C CA . GLU B 1 89 ? 4.258 -10.055 3.455 1 98.31 89 GLU B CA 1
ATOM 1461 C C . GLU B 1 89 ? 2.961 -9.586 2.803 1 98.31 89 GLU B C 1
ATOM 1463 O O . GLU B 1 89 ? 2.986 -8.844 1.82 1 98.31 89 GLU B O 1
ATOM 1468 N N . LEU B 1 90 ? 1.896 -10.031 3.334 1 98.5 90 LEU B N 1
ATOM 1469 C CA . LEU B 1 90 ? 0.582 -9.578 2.891 1 98.5 90 LEU B CA 1
ATOM 1470 C C . LEU B 1 90 ? -0.137 -8.828 4.004 1 98.5 90 LEU B C 1
ATOM 1472 O O . LEU B 1 90 ? -0.282 -9.344 5.117 1 98.5 90 LEU B O 1
ATOM 1476 N N . LYS B 1 91 ? -0.564 -7.637 3.744 1 98.56 91 LYS B N 1
ATOM 1477 C CA . LYS B 1 91 ? -1.414 -6.867 4.652 1 98.56 91 LYS B CA 1
ATOM 1478 C C . LYS B 1 91 ? -2.848 -6.797 4.133 1 98.56 91 LYS B C 1
ATOM 1480 O O . LYS B 1 91 ? -3.086 -6.348 3.008 1 98.56 91 LYS B O 1
ATOM 1485 N N . ARG B 1 92 ? -3.811 -7.281 4.871 1 98.06 92 ARG B N 1
ATOM 1486 C CA . ARG B 1 92 ? -5.227 -7.055 4.609 1 98.06 92 ARG B CA 1
ATOM 1487 C C . ARG B 1 92 ? -5.719 -5.801 5.324 1 98.06 92 ARG B C 1
ATOM 1489 O O . ARG B 1 92 ? -5.5 -5.637 6.527 1 98.06 92 ARG B O 1
ATOM 1496 N N . LEU B 1 93 ? -6.406 -5 4.57 1 98.31 93 LEU B N 1
ATOM 1497 C CA . LEU B 1 93 ? -6.668 -3.654 5.066 1 98.31 93 LEU B CA 1
ATOM 1498 C C . LEU B 1 93 ? -8.164 -3.363 5.082 1 98.31 93 LEU B C 1
ATOM 1500 O O . LEU B 1 93 ? -8.883 -3.738 4.156 1 98.31 93 LEU B O 1
ATOM 1504 N N . ARG B 1 94 ? -8.562 -2.736 6.129 1 95.81 94 ARG B N 1
ATOM 1505 C CA . ARG B 1 94 ? -9.914 -2.189 6.219 1 95.81 94 ARG B CA 1
ATOM 1506 C C . ARG B 1 94 ? -9.945 -0.73 5.773 1 95.81 94 ARG B C 1
ATOM 1508 O O . ARG B 1 94 ? -9.195 0.099 6.297 1 95.81 94 ARG B O 1
ATOM 1515 N N . ALA B 1 95 ? -10.812 -0.408 4.82 1 96.94 95 ALA B N 1
ATOM 1516 C CA . ALA B 1 95 ? -10.969 0.981 4.395 1 96.94 95 ALA B CA 1
ATOM 1517 C C . ALA B 1 95 ? -11.602 1.826 5.492 1 96.94 95 ALA B C 1
ATOM 1519 O O . ALA B 1 95 ? -12.641 1.451 6.051 1 96.94 95 ALA B O 1
ATOM 1520 N N . LEU B 1 96 ? -11.031 2.932 5.77 1 97.88 96 LEU B N 1
ATOM 1521 C CA . LEU B 1 96 ? -11.562 3.838 6.781 1 97.88 96 LEU B CA 1
ATOM 1522 C C . LEU B 1 96 ? -12.117 5.102 6.137 1 97.88 96 LEU B C 1
ATOM 1524 O O . LEU B 1 96 ? -13.047 5.719 6.672 1 97.88 96 LEU B O 1
ATOM 1528 N N . ALA B 1 97 ? -11.422 5.562 5.137 1 96.19 97 ALA B N 1
ATOM 1529 C CA . ALA B 1 97 ? -11.805 6.785 4.43 1 96.19 97 ALA B CA 1
ATOM 1530 C C . ALA B 1 97 ? -11.188 6.832 3.037 1 96.19 97 ALA B C 1
ATOM 1532 O O . ALA B 1 97 ? -10.133 6.23 2.797 1 96.19 97 ALA B O 1
#

pLDDT: mean 97.07, std 5.81, range [49.72, 98.94]

Sequence (194 aa):
MSQAFTAIATLIARPGQQDALEHALRALIEPTRAEAGCSQYDLHQDLANPLAFYMIEHWASDEALQAHDASAHIQNFRARAGEFLEHFELKRLRALAMSQAFTAIATLIARPGQQDALEHALRALIEPTRAEAGCSQYDLHQDLANPLAFYMIEHWASDEALQAHDASAHIQNFRARAGEFLEHFELKRLRALA

Solvent-accessible surface area (backbone atoms only — not comparable to full-atom values): 10024 Å² total; per-residue (Å²): 126,62,61,64,33,40,35,43,36,42,37,29,29,29,90,91,18,37,65,61,40,51,54,56,55,59,67,45,39,65,67,49,55,68,36,75,45,37,82,40,61,36,37,27,33,32,72,89,38,78,41,33,32,37,38,45,31,29,29,44,21,60,67,33,51,52,50,50,61,66,31,67,71,46,45,56,48,60,74,53,35,77,79,22,46,67,46,76,47,78,44,52,30,42,80,73,81,126,63,61,63,35,40,34,42,36,41,38,28,30,29,92,93,19,37,66,62,38,50,54,56,53,59,67,46,39,67,66,50,55,68,35,74,46,37,81,40,63,36,37,27,33,32,72,89,39,78,43,33,32,37,36,44,33,29,30,44,21,63,66,34,50,52,50,49,61,66,30,68,72,45,45,56,46,61,74,52,34,77,79,23,47,67,44,78,46,75,44,50,30,42,83,74,82